Protein AF-S2S7R9-F1 (afdb_monomer_lite)

Radius of gyration: 24.54 Å; chains: 1; bounding box: 67×29×77 Å

InterPro domains:
  IPR003789 Aspartyl/glutamyl-tRNA amidotransferase subunit B-like [SSF89095] (23-128)
  IPR017959 Aspartyl/glutamyl-tRNA(Asn/Gln) amidotransferase, subunit B /E [PTHR11659] (1-199)
  IPR018027 Asn/Gln amidotransferase [PF02637] (53-200)
  IPR018027 Asn/Gln amidotransferase [SM00845] (53-200)
  IPR023168 Aspartyl/glutamyl-tRNA(Asn/Gln) amidotransferase, C-terminal, domain 2 [G3DSA:1.10.10.410] (140-200)
  IPR042114 Aspartyl/glutamyl-tRNA(Asn/Gln) amidotransferase, C-terminal, domain 1 [G3DSA:1.10.150.380] (21-76)

Foldseek 3Di:
DPDDDDDDDPVNVVVVVVVDDDDLVVQLVCCCPVQVEPSVLSVVCSPDPVSVVLLVLLVVLVARSNQSSCCCVPVVVVVCVVVVHDPVVWQAHSNQSNQLRVCCVVQQAPPVVSSVLVVCCRHPVDRSVVVCVVVVRGADQDCVVLVVLLVVLCVVCVVLVVCVVVVNVVSVVVSLVSSCVVVVNRHRSVSSVVSNVVVD

Sequence (200 aa):
PDLPPVAVSQKWIDDIQASLPQPPAERRQRYIEDWGIPAYDAGVLTQTKEMSDFFEATVAQGADAKQASNWLMGEVSGFLNAQHVELGQVALTPAHLAGMIKLIGDGTISSKMAKKVFKEIIQHDTDPDKWVHEKGLIQLSDPAKLTPIIDEILDNNQQSIDDFKAGKDRAIGFLVGQIMKQTHGQANPKVVNQILMAEI

Secondary structure (DSSP, 8-state):
--SPPP---HHHHHHHHHHSPPPHHHHHHHHHHHH---HHHHHHHTSSHHHHHHHHHHHHTT--HHHHHHHIIIIIHHHHHHHT--GGGSS--HHHHHHHHHHHHTTSS-HHHHHHHHHHHHHH---HHHHHHHTT---B--HHHHHHHHHHHHHTTHHHHHHHHTT-THHHHHHHHHHHHHTTT-B-HHHHHHHHHHH-

Structure (mmCIF, N/CA/C/O backbone):
data_AF-S2S7R9-F1
#
_entry.id   AF-S2S7R9-F1
#
loop_
_atom_site.group_PDB
_atom_site.id
_atom_site.type_symbol
_atom_site.label_atom_id
_atom_site.label_alt_id
_atom_site.label_comp_id
_atom_site.label_asym_id
_atom_site.label_entity_id
_atom_site.label_seq_id
_atom_site.pdbx_PDB_ins_code
_atom_site.Cartn_x
_atom_site.Cartn_y
_atom_site.Cartn_z
_atom_site.occupancy
_atom_site.B_iso_or_equiv
_atom_site.auth_seq_id
_atom_site.auth_comp_id
_atom_site.auth_asym_id
_atom_site.auth_atom_id
_atom_site.pdbx_PDB_model_num
ATOM 1 N N . PRO A 1 1 ? 35.324 14.290 -46.197 1.00 79.12 1 PRO A N 1
ATOM 2 C CA . PRO A 1 1 ? 34.610 14.331 -44.899 1.00 79.12 1 PRO A CA 1
ATOM 3 C C . PRO A 1 1 ? 35.174 13.253 -43.969 1.00 79.12 1 PRO A C 1
ATOM 5 O O . PRO A 1 1 ? 35.371 12.136 -44.433 1.00 79.12 1 PRO A O 1
ATOM 8 N N . ASP A 1 2 ? 35.449 13.587 -42.706 1.00 85.44 2 ASP A N 1
ATOM 9 C CA . ASP A 1 2 ? 36.140 12.694 -41.753 1.00 85.44 2 ASP A CA 1
ATOM 10 C C . ASP A 1 2 ? 35.273 11.540 -41.218 1.00 85.44 2 ASP A C 1
ATOM 12 O O . ASP A 1 2 ? 35.772 10.654 -40.530 1.00 85.44 2 ASP A O 1
ATOM 16 N N . LEU A 1 3 ? 33.979 11.513 -41.559 1.00 83.62 3 LEU A N 1
ATOM 17 C CA . LEU A 1 3 ? 33.069 10.419 -41.229 1.00 83.62 3 LEU A CA 1
ATOM 18 C C . LEU A 1 3 ? 32.580 9.728 -42.511 1.00 83.62 3 LEU A C 1
ATOM 20 O O . LEU A 1 3 ? 31.949 10.386 -43.348 1.00 83.62 3 LEU A O 1
ATOM 24 N N . PRO A 1 4 ? 32.857 8.422 -42.689 1.00 84.31 4 PRO A N 1
ATOM 25 C CA . PRO A 1 4 ? 32.307 7.654 -43.795 1.00 84.31 4 PRO A CA 1
ATOM 26 C C . PRO A 1 4 ? 30.790 7.434 -43.620 1.00 84.31 4 PRO A C 1
ATOM 28 O O . PRO A 1 4 ? 30.280 7.499 -42.499 1.00 84.31 4 PRO A O 1
ATOM 31 N N . PRO A 1 5 ? 30.052 7.153 -44.710 1.00 84.94 5 PRO A N 1
ATOM 32 C CA . PRO A 1 5 ? 28.626 6.849 -44.637 1.00 84.94 5 PRO A CA 1
ATOM 33 C C . PRO A 1 5 ? 28.357 5.617 -43.765 1.00 84.94 5 PRO A C 1
ATOM 35 O O . PRO A 1 5 ? 28.974 4.569 -43.955 1.00 84.94 5 PRO A O 1
ATOM 38 N N . VAL A 1 6 ? 27.409 5.728 -42.833 1.00 88.62 6 VAL A N 1
ATOM 39 C CA . VAL A 1 6 ? 26.963 4.604 -42.000 1.00 88.62 6 VAL A CA 1
ATOM 40 C C . VAL A 1 6 ? 25.905 3.806 -42.759 1.00 88.62 6 VAL A C 1
ATOM 42 O O . VAL A 1 6 ? 24.870 4.348 -43.142 1.00 88.62 6 VAL A O 1
ATOM 45 N N . ALA A 1 7 ? 26.149 2.510 -42.958 1.00 87.44 7 ALA A N 1
ATOM 46 C CA . ALA A 1 7 ? 25.170 1.586 -43.523 1.00 87.44 7 ALA A CA 1
ATOM 47 C C . ALA A 1 7 ? 24.364 0.922 -42.396 1.00 87.44 7 ALA A C 1
ATOM 49 O O . ALA A 1 7 ? 24.896 0.119 -41.630 1.00 87.44 7 ALA A O 1
ATOM 50 N N . VAL A 1 8 ? 23.076 1.252 -42.300 1.00 90.06 8 VAL A N 1
ATOM 51 C CA . VAL A 1 8 ? 22.152 0.644 -41.333 1.00 90.06 8 VAL A CA 1
ATOM 52 C C . VAL A 1 8 ? 21.483 -0.564 -41.990 1.00 90.06 8 VAL A C 1
ATOM 54 O O . VAL A 1 8 ? 20.731 -0.412 -42.949 1.00 90.06 8 VAL A O 1
ATOM 57 N N . SER A 1 9 ? 21.785 -1.774 -41.510 1.00 93.81 9 SER A N 1
ATOM 58 C CA . SER A 1 9 ? 21.163 -3.005 -42.024 1.00 93.81 9 SER A CA 1
ATOM 59 C C . SER A 1 9 ? 19.774 -3.231 -41.421 1.00 93.81 9 SER A C 1
ATOM 61 O O . SER A 1 9 ? 19.545 -2.883 -40.265 1.00 93.81 9 SER A O 1
ATOM 63 N N . GLN A 1 10 ? 18.874 -3.886 -42.164 1.00 94.50 10 GLN A N 1
ATOM 64 C CA . GLN A 1 10 ? 17.547 -4.252 -41.649 1.00 94.50 10 GLN A CA 1
ATOM 65 C C . GLN A 1 10 ? 17.645 -5.132 -40.397 1.00 94.50 10 GLN A C 1
ATOM 67 O O . GLN A 1 10 ? 16.965 -4.868 -39.416 1.00 94.50 10 GLN A O 1
ATOM 72 N N . LYS A 1 11 ? 18.578 -6.095 -40.380 1.00 93.62 11 LYS A N 1
ATOM 73 C CA . LYS A 1 11 ? 18.832 -6.932 -39.200 1.00 93.62 11 LYS A CA 1
ATOM 74 C C . LYS A 1 11 ? 19.140 -6.096 -37.954 1.00 93.62 11 LYS A C 1
ATOM 76 O O . LYS A 1 11 ? 18.647 -6.403 -36.878 1.00 93.62 11 LYS A O 1
ATOM 81 N N . TRP A 1 12 ? 19.955 -5.051 -38.094 1.00 92.56 12 TRP A N 1
ATOM 82 C CA . TRP A 1 12 ? 20.293 -4.189 -36.964 1.00 92.56 12 TRP A CA 1
ATOM 83 C C . TRP A 1 12 ? 19.07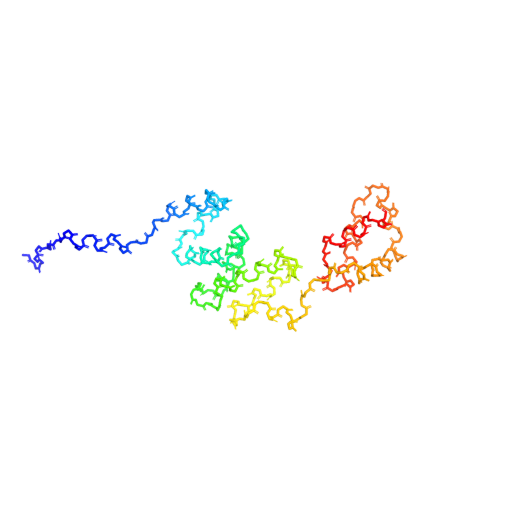6 -3.395 -36.467 1.00 92.56 12 TRP A C 1
ATOM 85 O O . TRP A 1 12 ? 18.913 -3.234 -35.260 1.00 92.56 12 TRP A O 1
ATOM 95 N N . ILE A 1 13 ? 18.197 -2.958 -37.376 1.00 91.25 13 ILE A N 1
ATOM 96 C CA . ILE A 1 13 ? 16.921 -2.315 -37.025 1.00 91.25 13 ILE A CA 1
ATOM 97 C C . ILE A 1 13 ? 16.025 -3.294 -36.259 1.00 91.25 13 ILE A C 1
ATOM 99 O O . ILE A 1 13 ? 15.531 -2.942 -35.191 1.00 91.25 13 ILE A O 1
ATOM 103 N N . ASP A 1 14 ? 15.862 -4.517 -36.767 1.00 93.38 14 ASP A N 1
ATOM 104 C CA . ASP A 1 14 ? 15.002 -5.539 -36.164 1.00 93.38 14 ASP A CA 1
ATOM 105 C C . ASP A 1 14 ? 15.499 -5.932 -34.761 1.00 93.38 14 ASP A C 1
ATOM 107 O O . ASP A 1 14 ? 14.708 -6.016 -33.820 1.00 93.38 14 ASP A O 1
ATOM 111 N N . ASP A 1 15 ? 16.818 -6.101 -34.599 1.00 92.75 15 ASP A N 1
ATOM 112 C CA . ASP A 1 15 ? 17.448 -6.416 -33.313 1.00 92.75 15 ASP A CA 1
ATOM 113 C C . ASP A 1 15 ? 17.225 -5.276 -32.291 1.00 92.75 15 ASP A C 1
ATOM 115 O O . ASP A 1 15 ? 16.903 -5.536 -31.129 1.00 92.75 15 ASP A O 1
ATOM 119 N N . ILE A 1 16 ? 17.338 -4.005 -32.714 1.00 90.75 16 ILE A N 1
ATOM 120 C CA . ILE A 1 16 ? 17.038 -2.850 -31.850 1.00 90.75 16 ILE A CA 1
ATOM 121 C C . ILE A 1 16 ? 15.551 -2.827 -31.499 1.00 90.75 16 ILE A C 1
ATOM 123 O O . ILE A 1 16 ? 15.214 -2.683 -30.325 1.00 90.75 16 ILE A O 1
ATOM 127 N N . GLN A 1 17 ? 14.665 -2.985 -32.482 1.00 87.88 17 GLN A N 1
ATOM 128 C CA . GLN A 1 17 ? 13.221 -2.910 -32.278 1.00 87.88 17 GLN A CA 1
ATOM 129 C C . GLN A 1 17 ? 12.723 -3.992 -31.313 1.00 87.88 17 GLN A C 1
ATOM 131 O O . GLN A 1 17 ? 11.899 -3.698 -30.451 1.00 87.88 17 GLN A O 1
ATOM 136 N N . ALA A 1 18 ? 13.275 -5.205 -31.390 1.00 88.69 18 ALA A N 1
ATOM 137 C CA . ALA A 1 18 ? 12.980 -6.292 -30.457 1.00 88.69 18 ALA A CA 1
ATOM 138 C C . ALA A 1 18 ? 13.506 -6.037 -29.031 1.00 88.69 18 ALA A C 1
ATOM 140 O O . ALA A 1 18 ? 12.987 -6.609 -28.075 1.00 88.69 18 ALA A O 1
ATOM 141 N N . SER A 1 19 ? 14.529 -5.189 -28.877 1.00 88.31 19 SER A N 1
ATOM 142 C CA . SER A 1 19 ? 15.092 -4.824 -27.570 1.00 88.31 19 SER A CA 1
ATOM 143 C C . SER A 1 19 ? 14.356 -3.671 -26.878 1.00 88.31 19 SER A C 1
ATOM 145 O O . SER A 1 19 ? 14.579 -3.427 -25.689 1.00 88.31 19 SER A O 1
ATOM 147 N N . LEU A 1 20 ? 13.498 -2.943 -27.605 1.00 83.88 20 LEU A N 1
ATOM 148 C CA . LEU A 1 20 ? 12.774 -1.808 -27.045 1.00 83.88 20 LEU A CA 1
ATOM 149 C C . LEU A 1 20 ? 11.752 -2.298 -26.008 1.00 83.88 20 LEU A C 1
ATOM 151 O O . LEU A 1 20 ? 10.975 -3.212 -26.290 1.00 83.88 20 LEU A O 1
ATOM 155 N N . PRO A 1 21 ? 11.714 -1.694 -24.808 1.00 81.75 21 PRO A N 1
ATOM 156 C CA . PRO A 1 21 ? 10.685 -2.011 -23.835 1.00 81.75 21 PRO A CA 1
ATOM 157 C C . PRO A 1 21 ? 9.315 -1.572 -24.354 1.00 81.75 21 PRO A C 1
ATOM 159 O O . PRO A 1 21 ? 9.203 -0.722 -25.242 1.00 81.75 21 PRO A O 1
ATOM 162 N N . GLN A 1 22 ? 8.263 -2.110 -23.740 1.00 83.94 22 GLN A N 1
ATOM 163 C CA . GLN A 1 22 ? 6.908 -1.672 -24.039 1.00 83.94 22 GLN A CA 1
ATOM 164 C C . GLN A 1 22 ? 6.778 -0.145 -23.849 1.00 83.94 22 GLN A C 1
ATOM 166 O O . GLN A 1 22 ? 7.204 0.374 -22.809 1.00 83.94 22 GLN A O 1
ATOM 171 N N . PRO A 1 23 ? 6.173 0.585 -24.806 1.00 88.25 23 PRO A N 1
ATOM 172 C CA . PRO A 1 23 ? 5.956 2.017 -24.674 1.00 88.25 23 PRO A CA 1
ATOM 173 C C . PRO A 1 23 ? 5.145 2.370 -23.413 1.00 88.25 23 PRO A C 1
ATOM 175 O O . PRO A 1 23 ? 4.142 1.710 -23.122 1.00 88.25 23 PRO A O 1
ATOM 178 N N . PRO A 1 24 ? 5.479 3.465 -22.700 1.00 90.31 24 PRO A N 1
ATOM 179 C CA . PRO A 1 24 ? 4.739 3.881 -21.507 1.00 90.31 24 PRO A CA 1
ATOM 180 C C . PRO A 1 24 ? 3.241 4.089 -21.752 1.00 90.31 24 PRO A C 1
ATOM 182 O O . PRO A 1 24 ? 2.428 3.816 -20.877 1.00 90.31 24 PRO A O 1
ATOM 185 N N . ALA A 1 25 ? 2.857 4.555 -22.946 1.00 92.50 25 ALA A N 1
ATOM 186 C CA . ALA A 1 25 ? 1.455 4.766 -23.304 1.00 92.50 25 ALA A CA 1
ATOM 187 C C . ALA A 1 25 ? 0.641 3.462 -23.311 1.00 92.50 25 ALA A C 1
ATOM 189 O O . ALA A 1 25 ? -0.483 3.453 -22.816 1.00 92.50 25 ALA A O 1
ATOM 190 N N . GLU A 1 26 ? 1.219 2.367 -23.804 1.00 94.31 26 GLU A N 1
ATOM 191 C CA . GLU A 1 26 ? 0.558 1.059 -23.810 1.00 94.31 26 GLU A CA 1
ATOM 192 C C . GLU A 1 26 ? 0.431 0.499 -22.394 1.00 94.31 26 GLU A C 1
ATOM 194 O O . GLU A 1 26 ? -0.635 0.019 -22.012 1.00 94.31 26 GLU A O 1
ATOM 199 N N . ARG A 1 27 ? 1.486 0.635 -21.576 1.00 95.12 27 ARG A N 1
ATOM 200 C CA . ARG A 1 27 ? 1.435 0.243 -20.161 1.00 95.12 27 ARG A CA 1
ATOM 201 C C . ARG A 1 27 ? 0.346 0.994 -19.405 1.00 95.12 27 ARG A C 1
ATOM 203 O O . ARG A 1 27 ? -0.416 0.372 -18.672 1.00 95.12 27 ARG A O 1
ATOM 210 N N . ARG A 1 28 ? 0.231 2.310 -19.618 1.00 95.88 28 ARG A N 1
ATOM 211 C CA . ARG A 1 28 ? -0.833 3.129 -19.014 1.00 95.88 28 ARG A CA 1
ATOM 212 C C . ARG A 1 28 ? -2.213 2.619 -19.371 1.00 95.88 28 ARG A C 1
ATOM 214 O O . ARG A 1 28 ? -3.031 2.454 -18.473 1.00 95.88 28 ARG A O 1
ATOM 221 N N . GLN A 1 29 ? -2.452 2.381 -20.658 1.00 96.75 29 GLN A N 1
ATOM 222 C CA . GLN A 1 29 ? -3.745 1.901 -21.125 1.00 96.75 29 GLN A CA 1
ATOM 223 C C . GLN A 1 29 ? -4.093 0.569 -20.460 1.00 96.75 29 GLN A C 1
ATOM 225 O O . GLN A 1 29 ? -5.162 0.442 -19.869 1.00 96.75 29 GLN A O 1
ATOM 230 N N . ARG A 1 30 ? -3.137 -0.366 -20.434 1.00 96.75 30 ARG A N 1
ATOM 231 C CA . ARG A 1 30 ? -3.299 -1.662 -19.773 1.00 96.75 30 ARG A CA 1
ATOM 232 C C . ARG A 1 30 ? -3.606 -1.529 -18.281 1.00 96.75 30 ARG A C 1
ATOM 234 O O . ARG A 1 30 ? -4.489 -2.208 -17.781 1.00 96.75 30 ARG A O 1
ATOM 241 N N . TYR A 1 31 ? -2.916 -0.649 -17.551 1.00 97.44 31 TYR A N 1
ATOM 242 C CA . TYR A 1 31 ? -3.177 -0.458 -16.115 1.00 97.44 31 TYR A CA 1
ATOM 243 C C . TYR A 1 31 ? -4.605 0.030 -15.847 1.00 97.44 31 TYR A C 1
ATOM 245 O O . TYR A 1 31 ? -5.214 -0.352 -14.848 1.00 97.44 31 TYR A O 1
ATOM 253 N N . ILE A 1 32 ? -5.141 0.869 -16.733 1.00 97.81 32 ILE A N 1
ATOM 254 C CA . ILE A 1 32 ? -6.508 1.379 -16.630 1.00 97.81 32 ILE A CA 1
ATOM 255 C C . ILE A 1 32 ? -7.515 0.272 -16.964 1.00 97.81 32 ILE A C 1
ATOM 257 O O . ILE A 1 32 ? -8.456 0.060 -16.203 1.00 97.81 32 ILE A O 1
ATOM 261 N N . GLU A 1 33 ? -7.317 -0.430 -18.080 1.00 97.25 33 GLU A N 1
ATOM 262 C CA . GLU A 1 33 ? -8.261 -1.426 -18.601 1.00 97.25 33 GLU A CA 1
ATOM 263 C C . GLU A 1 33 ? -8.265 -2.724 -17.787 1.00 97.25 33 GLU A C 1
ATOM 265 O O . GLU A 1 33 ? -9.327 -3.177 -17.360 1.00 97.25 33 GLU A O 1
ATOM 270 N N . ASP A 1 34 ? -7.088 -3.291 -17.522 1.00 96.12 34 ASP A N 1
ATOM 271 C CA . ASP A 1 34 ? -6.961 -4.619 -16.915 1.00 96.12 34 ASP A CA 1
ATOM 272 C C . ASP A 1 34 ? -7.043 -4.561 -15.387 1.00 96.12 34 ASP A C 1
ATOM 274 O O . ASP A 1 34 ? -7.532 -5.492 -14.745 1.00 96.12 34 ASP A O 1
ATOM 278 N N . TRP A 1 35 ? -6.541 -3.478 -14.787 1.00 97.06 35 TRP A N 1
ATOM 279 C CA . TRP A 1 35 ? -6.385 -3.355 -13.332 1.00 97.06 35 TRP A CA 1
ATOM 280 C C . TRP A 1 35 ? -7.233 -2.247 -12.705 1.00 97.06 35 TRP A C 1
ATOM 282 O O . TRP A 1 35 ? -7.196 -2.063 -11.487 1.00 97.06 35 TRP A O 1
ATOM 292 N N . GLY A 1 36 ? -8.015 -1.515 -13.505 1.00 96.62 36 GLY A N 1
ATOM 293 C CA . GLY A 1 36 ? -8.916 -0.472 -13.010 1.00 96.62 36 GLY A CA 1
ATOM 294 C C . GLY A 1 36 ? -8.191 0.687 -12.322 1.00 96.62 36 GLY A C 1
ATOM 295 O O . GLY A 1 36 ? -8.770 1.354 -11.458 1.00 96.62 36 GLY A O 1
ATOM 296 N N . ILE A 1 37 ? -6.917 0.911 -12.654 1.00 98.06 37 ILE A N 1
ATOM 297 C CA . ILE A 1 37 ? -6.115 1.984 -12.069 1.00 98.06 37 ILE A CA 1
ATOM 298 C C . ILE A 1 37 ? -6.581 3.327 -12.648 1.00 98.06 37 ILE A C 1
ATOM 300 O O . ILE A 1 37 ? -6.728 3.447 -13.866 1.00 98.06 37 ILE A O 1
ATOM 304 N N . PRO A 1 38 ? -6.815 4.364 -11.820 1.00 97.56 38 PRO A N 1
ATOM 305 C CA . PRO A 1 38 ? -7.160 5.688 -12.324 1.00 97.56 38 PRO A CA 1
ATOM 306 C C . PRO A 1 38 ? -6.126 6.206 -13.330 1.00 97.56 38 PRO A C 1
ATOM 308 O O . PRO A 1 38 ? -4.925 6.012 -13.158 1.00 97.56 38 PRO A O 1
ATOM 311 N N . ALA A 1 39 ? -6.577 6.924 -14.362 1.00 96.69 39 ALA A N 1
ATOM 312 C CA . ALA A 1 39 ? -5.690 7.408 -15.424 1.00 96.69 39 ALA A CA 1
ATOM 313 C C . ALA A 1 39 ? -4.536 8.287 -14.903 1.00 96.69 39 ALA A C 1
ATOM 315 O O . ALA A 1 39 ? -3.432 8.243 -15.444 1.00 96.69 39 ALA A O 1
ATOM 316 N N . TYR A 1 40 ? -4.784 9.056 -13.839 1.00 96.12 40 TYR A N 1
ATOM 317 C CA . TYR A 1 40 ? -3.752 9.835 -13.157 1.00 96.12 40 TYR A CA 1
ATOM 318 C C . TYR A 1 40 ? -2.671 8.926 -12.555 1.00 96.12 40 TYR A C 1
ATOM 320 O O . TYR A 1 40 ? -1.495 9.074 -12.882 1.00 96.12 40 TYR A O 1
ATOM 328 N N . ASP A 1 41 ? -3.080 7.949 -11.747 1.00 97.19 41 ASP A N 1
ATOM 329 C CA . ASP A 1 41 ? -2.205 6.988 -11.077 1.00 97.19 41 ASP A CA 1
ATOM 330 C C . ASP A 1 41 ? -1.389 6.171 -12.088 1.00 97.19 41 ASP A C 1
ATOM 332 O O . ASP A 1 41 ? -0.171 6.053 -11.966 1.00 97.19 41 ASP A O 1
ATOM 336 N N . ALA A 1 42 ? -2.034 5.674 -13.150 1.00 97.38 42 ALA A N 1
ATOM 337 C CA . ALA A 1 42 ? -1.354 4.987 -14.246 1.00 97.38 42 ALA A CA 1
ATOM 338 C C . ALA A 1 42 ? -0.326 5.910 -14.923 1.00 97.38 42 ALA A C 1
ATOM 340 O O . ALA A 1 42 ? 0.784 5.488 -15.256 1.00 97.38 42 ALA A O 1
ATOM 341 N N . GLY A 1 43 ? -0.674 7.192 -15.078 1.00 96.25 43 GLY A N 1
ATOM 342 C CA . GLY A 1 43 ? 0.224 8.264 -15.494 1.00 96.25 43 GLY A CA 1
ATOM 343 C C . GLY A 1 43 ? 1.502 8.331 -14.665 1.00 96.25 43 GLY A C 1
ATOM 344 O O . GLY A 1 43 ? 2.589 8.353 -15.236 1.00 96.25 43 GLY A O 1
ATOM 345 N N . VAL A 1 44 ? 1.370 8.330 -13.338 1.00 95.12 44 VAL A N 1
ATOM 346 C CA . VAL A 1 44 ? 2.489 8.412 -12.388 1.00 95.12 44 VAL A CA 1
ATOM 347 C C . VAL A 1 44 ? 3.319 7.124 -12.376 1.00 95.12 44 VAL A C 1
ATOM 349 O O . VAL A 1 44 ? 4.538 7.182 -12.520 1.00 95.12 44 VAL A O 1
ATOM 352 N N . LEU A 1 45 ? 2.680 5.955 -12.280 1.00 96.75 45 LEU A N 1
ATOM 353 C CA . LEU A 1 45 ? 3.359 4.651 -12.206 1.00 96.75 45 LEU A CA 1
ATOM 354 C C . LEU A 1 45 ? 4.197 4.318 -13.448 1.00 96.75 45 LEU A C 1
ATOM 356 O O . LEU A 1 45 ? 5.107 3.499 -13.376 1.00 96.75 45 LEU A O 1
ATOM 360 N N . THR A 1 46 ? 3.895 4.942 -14.586 1.00 95.88 46 THR A N 1
ATOM 361 C CA . THR A 1 46 ? 4.594 4.726 -15.864 1.00 95.88 46 THR A CA 1
ATOM 362 C C . THR A 1 46 ? 5.568 5.848 -16.227 1.00 95.88 46 THR A C 1
ATOM 364 O O . THR A 1 46 ? 6.046 5.896 -17.361 1.00 95.88 46 THR A O 1
ATOM 367 N N . GLN A 1 47 ? 5.869 6.766 -15.299 1.00 92.31 47 GLN A N 1
ATOM 368 C CA . GLN A 1 47 ? 6.839 7.841 -15.542 1.00 92.31 47 GLN A CA 1
ATOM 369 C C . GLN A 1 47 ? 8.263 7.317 -15.726 1.00 92.31 47 GLN A C 1
ATOM 371 O O . GLN A 1 47 ? 9.003 7.843 -16.555 1.00 92.31 47 GLN A O 1
ATOM 376 N N . THR A 1 48 ? 8.636 6.278 -14.979 1.00 92.12 48 THR A N 1
ATOM 377 C CA . THR A 1 48 ? 9.925 5.596 -15.116 1.00 92.12 48 THR A CA 1
ATOM 378 C C . THR A 1 48 ? 9.707 4.112 -15.362 1.00 92.12 48 THR A C 1
ATOM 380 O O . THR A 1 48 ? 8.709 3.526 -14.924 1.00 92.12 48 THR A O 1
ATOM 383 N N . LYS A 1 49 ? 10.640 3.488 -16.087 1.00 91.56 49 LYS A N 1
ATOM 384 C CA . LYS A 1 49 ? 10.568 2.055 -16.380 1.00 91.56 49 LYS A CA 1
ATOM 385 C C . LYS A 1 49 ? 10.682 1.247 -15.091 1.00 91.56 49 LYS A C 1
ATOM 387 O O . LYS A 1 49 ? 9.956 0.279 -14.918 1.00 91.56 49 LYS A O 1
ATOM 392 N N . GLU A 1 50 ? 11.539 1.685 -14.178 1.00 94.00 50 GLU A N 1
ATOM 393 C CA . GLU A 1 50 ? 11.820 1.044 -12.899 1.00 94.00 50 GLU A CA 1
ATOM 394 C C . GLU A 1 50 ? 10.568 0.995 -12.015 1.00 94.00 50 GLU A C 1
ATOM 396 O O . GLU A 1 50 ? 10.223 -0.070 -11.512 1.00 94.00 50 GLU A O 1
ATOM 401 N N . MET A 1 51 ? 9.845 2.116 -11.874 1.00 95.75 51 MET A N 1
ATOM 402 C CA . MET A 1 51 ? 8.592 2.163 -11.107 1.00 95.75 51 MET A CA 1
ATOM 403 C C . MET A 1 51 ? 7.522 1.271 -11.741 1.00 95.75 51 MET A C 1
ATOM 405 O O . MET A 1 51 ? 6.838 0.510 -11.055 1.00 95.75 51 MET A O 1
ATOM 409 N N . SER A 1 52 ? 7.412 1.336 -13.068 1.00 96.69 52 SER A N 1
ATOM 410 C CA . SER A 1 52 ? 6.455 0.547 -13.831 1.00 96.69 52 SER A CA 1
ATOM 411 C C . SER A 1 52 ? 6.723 -0.952 -13.690 1.00 96.69 52 SER A C 1
ATOM 413 O O . SER A 1 52 ? 5.805 -1.701 -13.383 1.00 96.69 52 SER A O 1
ATOM 415 N N . ASP A 1 53 ? 7.970 -1.390 -13.861 1.00 96.75 53 ASP A N 1
ATOM 416 C CA . ASP A 1 53 ? 8.364 -2.795 -13.723 1.00 96.75 53 ASP A CA 1
ATOM 417 C C . ASP A 1 53 ? 8.148 -3.294 -12.291 1.00 96.75 53 ASP A C 1
ATOM 419 O O . ASP A 1 53 ? 7.671 -4.409 -12.087 1.00 96.75 53 ASP A O 1
ATOM 423 N N . PHE A 1 54 ? 8.455 -2.461 -11.292 1.00 98.25 54 PHE A N 1
ATOM 424 C CA . PHE A 1 54 ? 8.244 -2.803 -9.890 1.00 98.25 54 PHE A CA 1
ATOM 425 C C . PHE A 1 54 ? 6.760 -3.012 -9.575 1.00 98.25 54 PHE A C 1
ATOM 427 O O . PHE A 1 54 ? 6.396 -3.974 -8.893 1.00 98.25 54 PHE A O 1
ATOM 434 N N . PHE A 1 55 ? 5.894 -2.138 -10.090 1.00 98.38 55 PHE A N 1
ATOM 435 C CA . PHE A 1 55 ? 4.449 -2.270 -9.948 1.00 98.38 55 PHE A CA 1
ATOM 436 C C . PHE A 1 55 ? 3.930 -3.563 -10.583 1.00 98.38 55 PHE A C 1
ATOM 438 O O . PHE A 1 55 ? 3.278 -4.349 -9.897 1.00 98.38 55 PHE A O 1
ATOM 445 N N . GLU A 1 56 ? 4.277 -3.832 -11.846 1.00 97.88 56 GLU A N 1
ATOM 446 C CA . GLU A 1 56 ? 3.865 -5.061 -12.539 1.00 97.88 56 GLU A CA 1
ATOM 447 C C . GLU A 1 56 ? 4.351 -6.310 -11.803 1.00 97.88 56 GLU A C 1
ATOM 449 O O . GLU A 1 56 ? 3.580 -7.245 -11.596 1.00 97.88 56 GLU A O 1
ATOM 454 N N . ALA A 1 57 ? 5.605 -6.308 -11.344 1.00 98.38 57 ALA A N 1
ATOM 455 C CA . ALA A 1 57 ? 6.164 -7.405 -10.567 1.00 98.38 57 ALA A CA 1
ATOM 456 C C . ALA A 1 57 ? 5.436 -7.587 -9.227 1.00 98.38 57 ALA A C 1
ATOM 458 O O . ALA A 1 57 ? 5.223 -8.717 -8.798 1.00 98.38 57 ALA A O 1
ATOM 459 N N . THR A 1 58 ? 5.014 -6.503 -8.572 1.00 98.62 58 THR A N 1
ATOM 460 C CA . THR A 1 58 ? 4.264 -6.568 -7.307 1.00 98.62 58 THR A CA 1
ATOM 461 C C . THR A 1 58 ? 2.879 -7.180 -7.533 1.00 98.62 58 THR A C 1
ATOM 463 O O . THR A 1 58 ? 2.458 -8.062 -6.783 1.00 98.62 58 THR A O 1
ATOM 466 N N . VAL A 1 59 ? 2.186 -6.771 -8.599 1.00 98.25 59 VAL A N 1
ATOM 467 C CA . VAL A 1 59 ? 0.887 -7.344 -8.991 1.00 98.25 59 VAL A CA 1
ATOM 468 C C . VAL A 1 59 ? 1.032 -8.813 -9.395 1.00 98.25 59 VAL A C 1
ATOM 470 O O . VAL A 1 59 ? 0.234 -9.644 -8.969 1.00 98.25 59 VAL A O 1
ATOM 473 N N . ALA A 1 60 ? 2.091 -9.173 -10.126 1.00 98.06 60 ALA A N 1
ATOM 474 C CA . ALA A 1 60 ? 2.384 -10.556 -10.507 1.00 98.06 60 ALA A CA 1
ATOM 475 C C . ALA A 1 60 ? 2.633 -11.479 -9.298 1.00 98.06 60 ALA A C 1
ATOM 477 O O . ALA A 1 60 ? 2.372 -12.677 -9.373 1.00 98.06 60 ALA A O 1
ATOM 478 N N . GLN A 1 61 ? 3.073 -10.929 -8.160 1.00 97.88 61 GLN A N 1
ATOM 479 C CA . GLN A 1 61 ? 3.179 -11.656 -6.888 1.00 97.88 61 GLN A CA 1
ATOM 480 C C . GLN A 1 61 ? 1.823 -11.830 -6.175 1.00 97.88 61 GLN A C 1
ATOM 482 O O . GLN A 1 61 ? 1.765 -12.387 -5.076 1.00 97.88 61 GLN A O 1
ATOM 487 N N . GLY A 1 62 ? 0.716 -11.388 -6.777 1.00 96.00 62 GLY A N 1
ATOM 488 C CA . GLY A 1 62 ? -0.646 -11.534 -6.262 1.00 96.00 62 GLY A CA 1
ATOM 489 C C . GLY A 1 62 ? -1.078 -10.423 -5.304 1.00 96.00 62 GLY A C 1
ATOM 490 O O . GLY A 1 62 ? -1.941 -10.661 -4.462 1.00 96.00 62 GLY A O 1
ATOM 491 N N . ALA A 1 63 ? -0.454 -9.246 -5.375 1.00 97.75 63 ALA A N 1
ATOM 492 C CA . ALA A 1 63 ? -0.938 -8.061 -4.673 1.00 97.75 63 ALA A CA 1
ATOM 493 C C . ALA A 1 63 ? -2.186 -7.488 -5.360 1.00 97.75 63 ALA A C 1
ATOM 495 O O . ALA A 1 63 ? -2.291 -7.518 -6.587 1.00 97.75 63 ALA A O 1
ATOM 496 N N . ASP A 1 64 ? -3.091 -6.886 -4.586 1.00 97.38 64 ASP A N 1
ATOM 497 C CA . ASP A 1 64 ? -4.149 -6.053 -5.159 1.00 97.38 64 ASP A CA 1
ATOM 498 C C . ASP A 1 64 ? -3.527 -4.851 -5.887 1.00 97.38 64 ASP A C 1
ATOM 500 O O . ASP A 1 64 ? -2.755 -4.086 -5.300 1.00 97.38 64 ASP A O 1
ATOM 504 N N . ALA A 1 65 ? -3.858 -4.679 -7.170 1.00 97.81 65 ALA A N 1
ATOM 505 C CA . ALA A 1 65 ? -3.234 -3.665 -8.017 1.00 97.81 65 ALA A CA 1
ATOM 506 C C . ALA A 1 65 ? -3.512 -2.240 -7.524 1.00 97.81 65 ALA A C 1
ATOM 508 O O . ALA A 1 65 ? -2.629 -1.382 -7.552 1.00 97.81 65 ALA A O 1
ATOM 509 N N . LYS A 1 66 ? -4.712 -1.980 -6.998 1.00 97.31 66 LYS A N 1
ATOM 510 C CA . LYS A 1 66 ? -5.057 -0.662 -6.463 1.00 97.31 66 LYS A CA 1
ATOM 511 C C . LYS A 1 66 ? -4.278 -0.360 -5.185 1.00 97.31 66 LYS A C 1
ATOM 513 O O . LYS A 1 66 ? -3.778 0.751 -5.020 1.00 97.31 66 LYS A O 1
ATOM 518 N N . GLN A 1 67 ? -4.132 -1.332 -4.287 1.00 97.56 67 GLN A N 1
ATOM 519 C CA . GLN A 1 67 ? -3.301 -1.176 -3.097 1.00 97.56 67 GLN A CA 1
ATOM 520 C C . GLN A 1 67 ? -1.825 -1.012 -3.457 1.00 97.56 67 GLN A C 1
ATOM 522 O O . GLN A 1 67 ? -1.185 -0.121 -2.903 1.00 97.56 67 GLN A O 1
ATOM 527 N N . ALA A 1 68 ? -1.299 -1.791 -4.403 1.00 98.31 68 ALA A N 1
ATOM 528 C CA . ALA A 1 68 ? 0.075 -1.635 -4.876 1.00 98.31 68 ALA A CA 1
ATOM 529 C C . ALA A 1 68 ? 0.318 -0.233 -5.462 1.00 98.31 68 ALA A C 1
ATOM 531 O O . ALA A 1 68 ? 1.294 0.412 -5.083 1.00 98.31 68 ALA A O 1
ATOM 532 N N . SER A 1 69 ? -0.605 0.279 -6.287 1.00 98.31 69 SER A N 1
ATOM 533 C CA . SER A 1 69 ? -0.575 1.658 -6.802 1.00 98.31 69 SER A CA 1
ATOM 534 C C . SER A 1 69 ? -0.498 2.686 -5.667 1.00 98.31 69 SER A C 1
ATOM 536 O O . SER A 1 69 ? 0.414 3.513 -5.626 1.00 98.31 69 SER A O 1
ATOM 538 N N . ASN A 1 70 ? -1.404 2.582 -4.688 1.00 97.81 70 ASN A N 1
ATOM 539 C CA . ASN A 1 70 ? -1.464 3.507 -3.556 1.00 97.81 70 ASN A CA 1
ATOM 540 C C . ASN A 1 70 ? -0.174 3.505 -2.723 1.00 97.81 70 ASN A C 1
ATOM 542 O O . ASN A 1 70 ? 0.317 4.571 -2.360 1.00 97.81 70 ASN A O 1
ATOM 546 N N . TRP A 1 71 ? 0.382 2.327 -2.427 1.00 98.12 71 TRP A N 1
ATOM 547 C CA . TRP A 1 71 ? 1.621 2.208 -1.653 1.00 98.12 71 TRP A CA 1
ATOM 548 C C . TRP A 1 71 ? 2.831 2.750 -2.411 1.00 98.12 71 TRP A C 1
ATOM 550 O O . TRP A 1 71 ? 3.679 3.407 -1.804 1.00 98.12 71 TRP A O 1
ATOM 560 N N . LEU A 1 72 ? 2.910 2.499 -3.721 1.00 98.00 72 LEU A N 1
ATOM 561 C CA . LEU A 1 72 ? 4.009 2.995 -4.544 1.00 98.00 72 LEU A CA 1
ATOM 562 C C . LEU A 1 72 ? 3.997 4.521 -4.629 1.00 98.00 72 LEU A C 1
ATOM 564 O O . LEU A 1 72 ? 5.009 5.151 -4.337 1.00 98.00 72 LEU A O 1
ATOM 568 N N . MET A 1 73 ? 2.849 5.116 -4.955 1.00 96.81 73 MET A N 1
ATOM 569 C CA . MET A 1 73 ? 2.719 6.572 -5.075 1.00 96.81 73 MET A CA 1
ATOM 570 C C . MET A 1 73 ? 2.762 7.305 -3.729 1.00 96.81 73 MET A C 1
ATOM 572 O O . MET A 1 73 ? 3.140 8.475 -3.672 1.00 96.81 73 MET A O 1
ATOM 576 N N . GLY A 1 74 ? 2.329 6.648 -2.652 1.00 96.69 74 GLY A N 1
ATOM 577 C CA . GLY A 1 74 ? 2.295 7.205 -1.307 1.00 96.69 74 GLY A CA 1
ATOM 578 C C . GLY A 1 74 ? 3.602 6.965 -0.563 1.00 96.69 74 GLY A C 1
ATOM 579 O O . GLY A 1 74 ? 4.557 7.734 -0.654 1.00 96.69 74 GLY A O 1
ATOM 580 N N . GLU A 1 75 ? 3.622 5.907 0.235 1.00 97.56 75 GLU A N 1
ATOM 581 C CA . GLU A 1 75 ? 4.673 5.605 1.199 1.00 97.56 75 GLU A CA 1
ATOM 582 C C . GLU A 1 75 ? 6.035 5.326 0.554 1.00 97.56 75 GLU A C 1
ATOM 584 O O . GLU A 1 75 ? 7.044 5.796 1.085 1.00 97.56 75 GLU A O 1
ATOM 589 N N . VAL A 1 76 ? 6.084 4.620 -0.582 1.00 97.38 76 VAL A N 1
ATOM 590 C CA . VAL A 1 76 ? 7.350 4.333 -1.278 1.00 97.38 76 VAL A CA 1
ATOM 591 C C . VAL A 1 76 ? 7.930 5.615 -1.861 1.00 97.38 76 VAL A C 1
ATOM 593 O O . VAL A 1 76 ? 9.023 6.006 -1.457 1.00 97.38 76 VAL A O 1
ATOM 596 N N . SER A 1 77 ? 7.202 6.327 -2.730 1.00 96.50 77 SER A N 1
ATOM 597 C CA . SER A 1 77 ? 7.659 7.618 -3.266 1.00 96.50 77 SER A CA 1
ATOM 598 C C . SER A 1 77 ? 7.995 8.621 -2.158 1.00 96.50 77 SER A C 1
ATOM 600 O O . SER A 1 77 ? 9.002 9.321 -2.248 1.00 96.50 77 SER A O 1
ATOM 602 N N . GLY A 1 78 ? 7.205 8.668 -1.082 1.00 97.44 78 GLY A N 1
ATOM 603 C CA . GLY A 1 78 ? 7.481 9.508 0.082 1.00 97.44 78 GLY A CA 1
ATOM 604 C C . GLY A 1 78 ? 8.805 9.169 0.771 1.00 97.44 78 GLY A C 1
ATOM 605 O O . GLY A 1 78 ? 9.567 10.076 1.104 1.00 97.44 78 GLY A O 1
ATOM 606 N N . PHE A 1 79 ? 9.110 7.881 0.954 1.00 97.75 79 PHE A N 1
ATOM 607 C CA . PHE A 1 79 ? 10.381 7.434 1.528 1.00 97.75 79 PHE A CA 1
ATOM 608 C C . PHE A 1 79 ? 11.567 7.761 0.616 1.00 97.75 79 PHE A C 1
ATOM 610 O O . PHE A 1 79 ? 12.541 8.349 1.083 1.00 97.75 79 PHE A O 1
ATOM 617 N N . LEU A 1 80 ? 11.469 7.428 -0.675 1.00 96.69 80 LEU A N 1
ATOM 618 C CA . LEU A 1 80 ? 12.519 7.679 -1.668 1.00 96.69 80 LEU A CA 1
ATOM 619 C C . LEU A 1 80 ? 12.880 9.169 -1.729 1.00 96.69 80 LEU A C 1
ATOM 621 O O . LEU A 1 80 ? 14.050 9.536 -1.619 1.00 96.69 80 LEU A O 1
ATOM 625 N N . ASN A 1 81 ? 11.864 10.036 -1.783 1.00 97.00 81 ASN A N 1
ATOM 626 C CA . ASN A 1 81 ? 12.047 11.485 -1.777 1.00 97.00 81 ASN A CA 1
ATOM 627 C C . ASN A 1 81 ? 12.678 11.990 -0.473 1.00 97.00 81 ASN A C 1
ATOM 629 O O . ASN A 1 81 ? 13.557 12.846 -0.515 1.00 97.00 81 ASN A O 1
ATOM 633 N N . ALA A 1 82 ? 12.250 11.469 0.682 1.00 97.69 82 ALA A N 1
ATOM 634 C CA . ALA A 1 82 ? 12.769 11.890 1.983 1.00 97.69 82 ALA A CA 1
ATOM 635 C C . ALA A 1 82 ? 14.222 11.454 2.229 1.00 97.69 82 ALA A C 1
ATOM 637 O O . ALA A 1 82 ? 14.938 12.123 2.969 1.00 97.69 82 ALA A O 1
ATOM 638 N N . GLN A 1 83 ? 14.643 10.326 1.652 1.00 96.94 83 GLN A N 1
ATOM 639 C CA . GLN A 1 83 ? 16.010 9.810 1.773 1.00 96.94 83 GLN A CA 1
ATOM 640 C C . GLN A 1 83 ? 16.918 10.227 0.607 1.00 96.94 83 GLN A C 1
ATOM 642 O O . GLN A 1 83 ? 18.116 9.976 0.669 1.00 96.94 83 GLN A O 1
ATOM 647 N N . HIS A 1 84 ? 16.373 10.878 -0.427 1.00 96.62 84 HIS A N 1
ATOM 648 C CA . HIS A 1 84 ? 17.081 11.201 -1.671 1.00 96.62 84 HIS A CA 1
ATOM 649 C C . HIS A 1 84 ? 17.730 9.970 -2.326 1.00 96.62 84 HIS A C 1
ATOM 651 O O . HIS A 1 84 ? 18.874 10.025 -2.774 1.00 96.62 84 HIS A O 1
ATOM 657 N N . VAL A 1 85 ? 16.987 8.863 -2.371 1.00 96.75 85 VAL A N 1
ATOM 658 C CA . VAL A 1 85 ? 17.421 7.594 -2.974 1.00 96.75 85 VAL A CA 1
ATOM 659 C C . VAL A 1 85 ? 16.432 7.127 -4.034 1.00 96.75 85 VAL A C 1
ATOM 661 O O . VAL A 1 85 ? 15.258 7.495 -4.023 1.00 96.75 85 VAL A O 1
ATOM 664 N N . GLU A 1 86 ? 16.903 6.285 -4.941 1.00 94.69 86 GLU A N 1
ATOM 665 C CA . GLU A 1 86 ? 16.091 5.648 -5.973 1.00 94.69 86 GLU A CA 1
ATOM 666 C C . GLU A 1 86 ? 15.573 4.272 -5.531 1.00 94.69 86 GLU A C 1
ATOM 668 O O . GLU A 1 86 ? 16.087 3.653 -4.599 1.00 94.69 86 GLU A O 1
ATOM 673 N N . LEU A 1 87 ? 14.561 3.754 -6.232 1.00 93.50 87 LEU A N 1
ATOM 674 C CA . LEU A 1 87 ? 13.928 2.470 -5.908 1.00 93.50 87 LEU A CA 1
ATOM 675 C C . LEU A 1 87 ? 14.911 1.286 -5.947 1.00 93.50 87 LEU A C 1
ATOM 677 O O . LEU A 1 87 ? 14.770 0.350 -5.171 1.00 93.50 87 LEU A O 1
ATOM 681 N N . GLY A 1 88 ? 15.936 1.342 -6.803 1.00 93.38 88 GLY A N 1
ATOM 682 C CA . GLY A 1 88 ? 16.995 0.327 -6.858 1.00 93.38 88 GLY A CA 1
ATOM 683 C C . GLY A 1 88 ? 18.036 0.421 -5.735 1.00 93.38 88 GLY A C 1
ATOM 684 O O . GLY A 1 88 ? 18.932 -0.414 -5.674 1.00 93.38 88 GLY A O 1
ATOM 685 N N . GLN A 1 89 ? 17.954 1.437 -4.871 1.00 95.06 89 GLN A N 1
ATOM 686 C CA . GLN A 1 89 ? 18.906 1.697 -3.783 1.00 95.06 89 GLN A CA 1
ATOM 687 C C . GLN A 1 89 ? 18.335 1.360 -2.397 1.00 95.06 89 GLN A C 1
ATOM 689 O O . GLN A 1 89 ? 18.997 1.584 -1.385 1.00 95.06 89 GLN A O 1
ATOM 694 N N . VAL A 1 90 ? 17.108 0.841 -2.340 1.00 96.88 90 VAL A N 1
ATOM 695 C CA . VAL A 1 90 ? 16.451 0.398 -1.106 1.00 96.88 90 VAL A CA 1
ATOM 696 C C . VAL A 1 90 ? 16.293 -1.119 -1.096 1.00 96.88 90 VAL A C 1
ATOM 698 O O . VAL A 1 90 ? 16.354 -1.766 -2.137 1.00 96.88 90 VAL A O 1
ATOM 701 N N . ALA A 1 91 ? 16.053 -1.694 0.082 1.00 97.19 91 ALA A N 1
ATOM 702 C CA . ALA A 1 91 ? 15.876 -3.137 0.245 1.00 97.19 91 ALA A CA 1
ATOM 703 C C . ALA A 1 91 ? 14.463 -3.633 -0.124 1.00 97.19 91 ALA A C 1
ATOM 705 O O . ALA A 1 91 ? 14.169 -4.826 -0.079 1.00 97.19 91 ALA A O 1
ATOM 706 N N . LEU A 1 92 ? 13.547 -2.723 -0.470 1.00 97.88 92 LEU A N 1
ATOM 707 C CA . LEU A 1 92 ? 12.186 -3.098 -0.832 1.00 97.88 92 LEU A CA 1
ATOM 708 C C . LEU A 1 92 ? 12.181 -3.890 -2.143 1.00 97.88 92 LEU A C 1
ATOM 710 O O . LEU A 1 92 ? 12.596 -3.388 -3.184 1.00 97.88 92 LEU A O 1
ATOM 714 N N . THR A 1 93 ? 11.610 -5.091 -2.108 1.00 98.06 93 THR A N 1
ATOM 715 C CA . THR A 1 93 ? 11.376 -5.915 -3.297 1.00 98.06 93 THR A CA 1
ATOM 716 C C . THR A 1 93 ? 9.882 -5.984 -3.633 1.00 98.06 93 THR A C 1
ATOM 718 O O . THR A 1 93 ? 9.039 -5.787 -2.746 1.00 98.06 93 THR A O 1
ATOM 721 N N . PRO A 1 94 ? 9.507 -6.313 -4.885 1.00 98.38 94 PRO A N 1
ATOM 722 C CA . PRO A 1 94 ? 8.106 -6.535 -5.241 1.00 98.38 94 PRO A CA 1
ATOM 723 C C . PRO A 1 94 ? 7.439 -7.628 -4.394 1.00 98.38 94 PRO A C 1
ATOM 725 O O . PRO A 1 94 ? 6.266 -7.519 -4.043 1.00 98.38 94 PRO A O 1
ATOM 728 N N . ALA A 1 95 ? 8.199 -8.661 -4.010 1.00 98.31 95 ALA A N 1
ATOM 729 C CA . ALA A 1 95 ? 7.724 -9.731 -3.137 1.00 98.31 95 ALA A CA 1
ATOM 730 C C . ALA A 1 95 ? 7.423 -9.226 -1.716 1.00 98.31 95 ALA A C 1
ATOM 732 O O . ALA A 1 95 ? 6.379 -9.567 -1.162 1.00 98.31 95 ALA A O 1
ATOM 733 N N . HIS A 1 96 ? 8.278 -8.365 -1.152 1.00 98.25 96 HIS A N 1
ATOM 734 C CA . HIS A 1 96 ? 8.042 -7.754 0.160 1.00 98.25 96 HIS A CA 1
ATOM 735 C C . HIS A 1 96 ? 6.793 -6.878 0.164 1.00 98.25 96 HIS A C 1
ATOM 737 O O . HIS A 1 96 ? 5.947 -7.005 1.053 1.00 98.25 96 HIS A O 1
ATOM 743 N N . LEU A 1 97 ? 6.637 -6.024 -0.852 1.00 98.44 97 LEU A N 1
ATOM 744 C CA . LEU A 1 97 ? 5.458 -5.172 -0.958 1.00 98.44 97 LEU A CA 1
ATOM 745 C C . LEU A 1 97 ? 4.182 -6.009 -1.128 1.00 98.44 97 LEU A C 1
ATOM 747 O O . LEU A 1 97 ? 3.199 -5.775 -0.426 1.00 98.44 97 LEU A O 1
ATOM 751 N N . ALA A 1 98 ? 4.207 -7.021 -1.999 1.00 98.50 98 ALA A N 1
ATOM 752 C CA . ALA A 1 98 ? 3.067 -7.905 -2.214 1.00 98.50 98 ALA A CA 1
ATOM 753 C C . ALA A 1 98 ? 2.700 -8.715 -0.964 1.00 98.50 98 ALA A C 1
ATOM 755 O O . ALA A 1 98 ? 1.520 -8.818 -0.630 1.00 98.50 98 ALA A O 1
ATOM 756 N N . GLY A 1 99 ? 3.691 -9.254 -0.249 1.00 98.12 99 GLY A N 1
ATOM 757 C CA . GLY A 1 99 ? 3.486 -9.966 1.011 1.00 98.12 99 GLY A CA 1
ATOM 758 C C . GLY A 1 99 ? 2.821 -9.077 2.059 1.00 98.12 99 GLY A C 1
ATOM 759 O O . GLY A 1 99 ? 1.793 -9.446 2.618 1.00 98.12 99 GLY A O 1
ATOM 760 N N . MET A 1 100 ? 3.329 -7.856 2.250 1.00 98.38 100 MET A N 1
ATOM 761 C CA . MET A 1 100 ? 2.715 -6.891 3.165 1.00 98.38 100 MET A CA 1
ATOM 762 C C . MET A 1 100 ? 1.276 -6.537 2.758 1.00 98.38 100 MET A C 1
ATOM 764 O O . MET A 1 100 ? 0.401 -6.472 3.617 1.00 98.38 100 MET A O 1
ATOM 768 N N . ILE A 1 101 ? 1.012 -6.324 1.465 1.00 98.25 101 ILE A N 1
ATOM 769 C CA . ILE A 1 101 ? -0.335 -6.031 0.951 1.00 98.25 101 ILE A CA 1
ATOM 770 C C . ILE A 1 101 ? -1.305 -7.183 1.247 1.00 98.25 101 ILE A C 1
ATOM 772 O O . ILE A 1 101 ? -2.432 -6.931 1.672 1.00 98.25 101 ILE A O 1
ATOM 776 N N . LYS A 1 102 ? -0.871 -8.441 1.104 1.00 97.62 102 LYS A N 1
ATOM 777 C CA . LYS A 1 102 ? -1.698 -9.613 1.437 1.00 97.62 102 LYS A CA 1
ATOM 778 C C . LYS A 1 102 ? -2.088 -9.649 2.915 1.00 97.62 102 LYS A C 1
ATOM 780 O O . LYS A 1 102 ? -3.270 -9.818 3.195 1.00 97.62 102 LYS A O 1
ATOM 785 N N . LEU A 1 103 ? -1.149 -9.365 3.823 1.00 96.50 103 LEU A N 1
ATOM 786 C CA . LEU A 1 103 ? -1.415 -9.289 5.271 1.00 96.50 103 LEU A CA 1
ATOM 787 C C . LEU A 1 103 ? -2.416 -8.180 5.640 1.00 96.50 103 LEU A C 1
ATOM 789 O O . LEU A 1 103 ? -3.084 -8.238 6.671 1.00 96.50 103 LEU A O 1
ATOM 793 N N . ILE A 1 104 ? -2.504 -7.120 4.830 1.00 95.44 104 ILE A N 1
ATOM 794 C CA . ILE A 1 104 ? -3.547 -6.096 4.987 1.00 95.44 104 ILE A CA 1
ATOM 795 C C . ILE A 1 104 ? -4.883 -6.637 4.468 1.00 95.44 104 ILE A C 1
ATOM 797 O O . ILE A 1 104 ? -5.921 -6.446 5.102 1.00 95.44 104 ILE A O 1
ATOM 801 N N . GLY A 1 105 ? -4.862 -7.273 3.294 1.00 93.06 105 GLY A N 1
ATOM 802 C CA . GLY A 1 105 ? -6.046 -7.788 2.611 1.00 93.06 105 GLY A CA 1
ATOM 803 C C . GLY A 1 1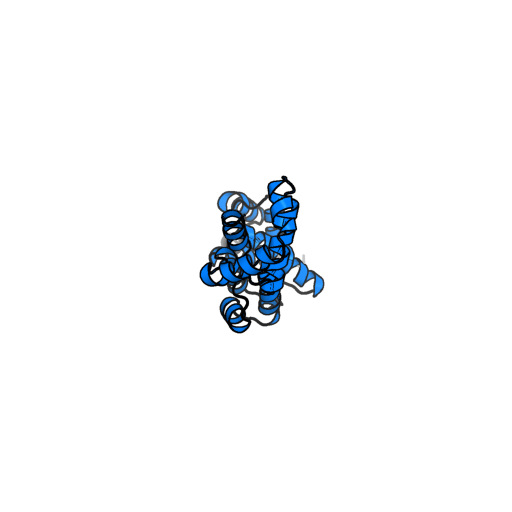05 ? -6.780 -8.876 3.394 1.00 93.06 105 GLY A C 1
ATOM 804 O O . GLY A 1 105 ? -8.010 -8.857 3.445 1.00 93.06 105 GLY A O 1
ATOM 805 N N . ASP A 1 106 ? -6.046 -9.778 4.044 1.00 92.31 106 ASP A N 1
ATOM 806 C CA . ASP A 1 106 ? -6.612 -10.844 4.880 1.00 92.31 106 ASP A CA 1
ATOM 807 C C . ASP A 1 106 ? -6.968 -10.387 6.310 1.00 92.31 106 ASP A C 1
ATOM 809 O O . ASP A 1 106 ? -7.622 -11.118 7.054 1.00 92.31 106 ASP A O 1
ATOM 813 N N . GLY A 1 107 ? -6.613 -9.152 6.680 1.00 90.75 107 GLY A N 1
ATOM 814 C CA . GLY A 1 107 ? -6.888 -8.585 7.999 1.00 90.75 107 GLY A CA 1
ATOM 815 C C . GLY A 1 107 ? -5.927 -9.039 9.098 1.00 90.75 107 GLY A C 1
ATOM 816 O O . GLY A 1 107 ? -6.205 -8.786 10.272 1.00 90.75 107 GLY A O 1
ATOM 817 N N . THR A 1 108 ? -4.803 -9.672 8.752 1.00 93.25 108 THR A N 1
ATOM 818 C CA . THR A 1 108 ? -3.739 -10.011 9.706 1.00 93.25 108 THR A CA 1
ATOM 819 C C . THR A 1 108 ? -3.143 -8.755 10.326 1.00 93.25 108 THR A C 1
ATOM 821 O O . THR A 1 108 ? -2.889 -8.732 11.528 1.00 93.25 108 THR A O 1
ATOM 824 N N . ILE A 1 109 ? -2.961 -7.683 9.548 1.00 94.69 109 ILE A N 1
ATOM 825 C CA . ILE A 1 109 ? -2.493 -6.382 10.044 1.00 94.69 109 ILE A CA 1
ATOM 826 C C . ILE A 1 109 ? -3.394 -5.232 9.595 1.00 94.69 109 ILE A C 1
ATOM 828 O O . ILE A 1 109 ? -3.944 -5.215 8.497 1.00 94.69 109 ILE A O 1
ATOM 832 N N . SER A 1 110 ? -3.477 -4.188 10.424 1.00 92.12 110 SER A N 1
ATOM 833 C CA . SER A 1 110 ? -4.128 -2.935 10.023 1.00 92.12 110 SER A CA 1
ATOM 834 C C . SER A 1 110 ? -3.248 -2.114 9.074 1.00 92.12 110 SER A C 1
ATOM 836 O O . SER A 1 110 ? -2.019 -2.195 9.124 1.00 92.12 110 SER A O 1
ATOM 838 N N . SER A 1 111 ? -3.840 -1.184 8.314 1.00 90.62 111 SER A N 1
ATOM 839 C CA . SER A 1 111 ? -3.074 -0.205 7.519 1.00 90.62 111 SER A CA 1
ATOM 840 C C . SER A 1 111 ? -2.083 0.602 8.371 1.00 90.62 111 SER A C 1
ATOM 842 O O . SER A 1 111 ? -1.011 0.978 7.907 1.00 90.62 111 SER A O 1
ATOM 844 N N . LYS A 1 112 ? -2.411 0.859 9.646 1.00 90.00 112 LYS A N 1
ATOM 845 C CA . LYS A 1 112 ? -1.515 1.552 10.585 1.00 90.00 112 LYS A CA 1
ATOM 846 C C . LYS A 1 112 ? -0.295 0.699 10.936 1.00 90.00 112 LYS A C 1
ATOM 848 O O . LYS A 1 112 ? 0.812 1.227 11.017 1.00 90.00 112 LYS A O 1
ATOM 853 N N . MET A 1 113 ? -0.494 -0.598 11.162 1.00 93.69 113 MET A N 1
ATOM 854 C CA . MET A 1 113 ? 0.585 -1.551 11.432 1.00 93.69 113 MET A CA 1
ATOM 855 C C . MET A 1 113 ? 1.445 -1.776 10.190 1.00 93.69 113 MET A C 1
ATOM 857 O O . MET A 1 113 ? 2.667 -1.765 10.308 1.00 93.69 113 MET A O 1
ATOM 861 N N . ALA A 1 114 ? 0.834 -1.843 9.006 1.00 95.75 114 ALA A N 1
ATOM 862 C CA . ALA A 1 114 ? 1.546 -1.957 7.738 1.00 95.75 114 ALA A CA 1
ATOM 863 C C . ALA A 1 114 ? 2.564 -0.832 7.522 1.00 95.75 114 ALA A C 1
ATOM 865 O O . ALA A 1 114 ? 3.654 -1.093 7.042 1.00 95.75 114 ALA A O 1
ATOM 866 N N . LYS A 1 115 ? 2.301 0.404 7.972 1.00 95.81 115 LYS A N 1
ATOM 867 C CA . LYS A 1 115 ? 3.307 1.486 7.899 1.00 95.81 115 LYS A CA 1
ATOM 868 C C . LYS A 1 115 ? 4.560 1.217 8.738 1.00 95.81 115 LYS A C 1
ATOM 870 O O . LYS A 1 115 ? 5.612 1.774 8.441 1.00 95.81 115 LYS A O 1
ATOM 875 N N . LYS A 1 116 ? 4.461 0.408 9.798 1.00 95.31 116 LYS A N 1
ATOM 876 C CA . LYS A 1 116 ? 5.629 -0.043 10.571 1.00 95.31 116 LYS A CA 1
ATOM 877 C C . LYS A 1 116 ? 6.366 -1.154 9.829 1.00 95.31 116 LYS A C 1
ATOM 879 O O . LYS A 1 116 ? 7.575 -1.052 9.687 1.00 95.31 116 LYS A O 1
ATOM 884 N N . VAL A 1 117 ? 5.626 -2.140 9.311 1.00 96.88 117 VAL A N 1
ATOM 885 C CA . VAL A 1 117 ? 6.177 -3.230 8.484 1.00 96.88 117 VAL A CA 1
ATOM 886 C C . VAL A 1 117 ? 6.932 -2.649 7.288 1.00 96.88 117 VAL A C 1
ATOM 888 O O . VAL A 1 117 ? 8.092 -2.973 7.077 1.00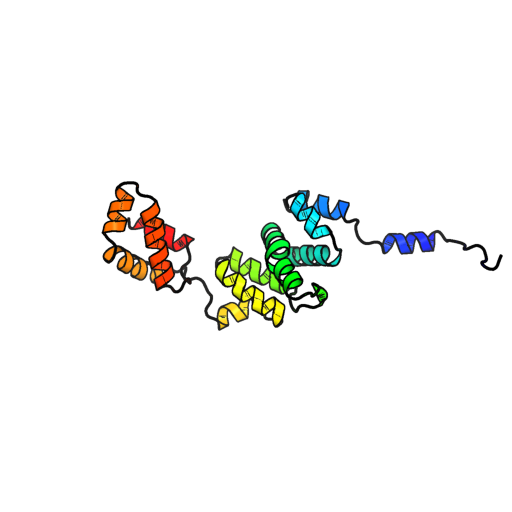 96.88 117 VAL A O 1
ATOM 891 N N . PHE A 1 118 ? 6.314 -1.703 6.578 1.00 98.12 118 PHE A N 1
ATOM 892 C CA . PHE A 1 118 ? 6.883 -1.008 5.430 1.00 98.12 118 PHE A CA 1
ATOM 893 C C . PHE A 1 118 ? 8.275 -0.428 5.710 1.00 98.12 118 PHE A C 1
ATOM 895 O O . PHE A 1 118 ? 9.192 -0.621 4.918 1.00 98.12 118 PHE A O 1
ATOM 902 N N . LYS A 1 119 ? 8.442 0.268 6.843 1.00 96.75 119 LYS A N 1
ATOM 903 C CA . LYS A 1 119 ? 9.729 0.873 7.212 1.00 96.75 119 LYS A CA 1
ATOM 904 C C . LYS A 1 119 ? 10.826 -0.172 7.378 1.00 96.75 119 LYS A C 1
ATOM 906 O O . LYS A 1 119 ? 11.956 0.074 6.984 1.00 96.75 119 LYS A O 1
ATOM 911 N N . GLU A 1 120 ? 10.489 -1.335 7.912 1.00 96.88 120 GLU A N 1
ATOM 912 C CA . GLU A 1 120 ? 11.460 -2.406 8.117 1.00 96.88 120 GLU A CA 1
ATOM 913 C C . GLU A 1 120 ? 11.816 -3.111 6.816 1.00 96.88 120 GLU A C 1
ATOM 915 O O . GLU A 1 120 ? 12.992 -3.339 6.551 1.00 96.88 120 GLU A O 1
ATOM 920 N N . ILE A 1 121 ? 10.832 -3.403 5.965 1.00 97.06 121 ILE A N 1
ATOM 921 C CA . ILE A 1 121 ? 11.099 -4.093 4.697 1.00 97.06 121 ILE A CA 1
ATOM 922 C C . ILE A 1 121 ? 11.886 -3.212 3.715 1.00 97.06 121 ILE A C 1
ATOM 924 O O . ILE A 1 121 ? 12.730 -3.724 2.988 1.00 97.06 121 ILE A O 1
ATOM 928 N N . ILE A 1 122 ? 11.659 -1.889 3.702 1.00 97.44 122 ILE A N 1
ATOM 929 C CA . ILE A 1 122 ? 12.377 -0.977 2.795 1.00 97.44 122 ILE A CA 1
ATOM 930 C C . ILE A 1 122 ? 13.815 -0.700 3.245 1.00 97.44 122 ILE A C 1
ATOM 932 O O . ILE A 1 122 ? 14.667 -0.411 2.407 1.00 97.44 122 ILE A O 1
ATOM 936 N N . GLN A 1 123 ? 14.096 -0.800 4.548 1.00 95.25 123 GLN A N 1
ATOM 937 C CA . GLN A 1 123 ? 15.413 -0.500 5.117 1.00 95.25 123 GLN A CA 1
ATOM 938 C C . GLN A 1 123 ? 16.289 -1.741 5.316 1.00 95.25 123 GLN A C 1
ATOM 940 O O . GLN A 1 123 ? 17.507 -1.633 5.198 1.00 95.25 123 GLN A O 1
ATOM 945 N N . HIS A 1 124 ? 15.697 -2.896 5.631 1.00 95.00 124 HIS A N 1
ATOM 946 C CA . HIS A 1 124 ? 16.435 -4.035 6.189 1.00 95.00 124 HIS A CA 1
ATOM 947 C C . HIS A 1 124 ? 16.229 -5.364 5.447 1.00 95.00 124 HIS A C 1
ATOM 949 O O . HIS A 1 124 ? 16.683 -6.388 5.946 1.00 95.00 124 HIS A O 1
ATOM 955 N N . ASP A 1 125 ? 15.574 -5.367 4.279 1.00 94.00 125 ASP A N 1
ATOM 956 C CA . ASP A 1 125 ? 15.308 -6.590 3.490 1.00 94.00 125 ASP A CA 1
ATOM 957 C C . ASP A 1 125 ? 14.511 -7.643 4.283 1.00 94.00 125 ASP A C 1
ATOM 959 O O . ASP A 1 125 ? 14.708 -8.852 4.175 1.00 94.00 125 ASP A O 1
ATOM 963 N N . THR A 1 126 ? 13.626 -7.167 5.156 1.00 95.44 126 THR A N 1
ATOM 964 C CA . THR A 1 126 ? 12.903 -8.019 6.096 1.00 95.44 126 THR A CA 1
ATOM 965 C C . THR A 1 126 ? 11.707 -8.696 5.428 1.00 95.44 126 THR A C 1
ATOM 967 O O . THR A 1 126 ? 10.926 -8.054 4.726 1.00 95.44 126 THR A O 1
ATOM 970 N N . ASP A 1 127 ? 11.495 -9.979 5.725 1.00 96.81 127 ASP A N 1
ATOM 971 C CA . ASP A 1 127 ? 10.266 -10.679 5.352 1.00 96.81 127 ASP A CA 1
ATOM 972 C C . ASP A 1 127 ? 9.065 -10.129 6.159 1.00 96.81 127 ASP A C 1
ATOM 974 O O . ASP A 1 127 ? 9.094 -10.152 7.397 1.00 96.81 127 ASP A O 1
ATOM 978 N N . PRO A 1 128 ? 8.009 -9.616 5.497 1.00 96.81 128 PRO A N 1
ATOM 979 C CA . PRO A 1 128 ? 6.912 -8.932 6.179 1.00 96.81 128 PRO A CA 1
ATOM 980 C C . PRO A 1 128 ? 6.102 -9.854 7.098 1.00 96.81 128 PRO A C 1
ATOM 982 O O . PRO A 1 128 ? 5.666 -9.405 8.157 1.00 96.81 128 PRO A O 1
ATOM 985 N N . ASP A 1 129 ? 5.907 -11.119 6.720 1.00 95.69 129 ASP A N 1
ATOM 986 C CA . ASP A 1 129 ? 5.111 -12.082 7.486 1.00 95.69 129 ASP A CA 1
ATOM 987 C C . ASP A 1 129 ? 5.830 -12.458 8.783 1.00 95.69 129 ASP A C 1
ATOM 989 O O . ASP A 1 129 ? 5.314 -12.237 9.885 1.00 95.69 129 ASP A O 1
ATOM 993 N N . LYS A 1 130 ? 7.091 -12.890 8.668 1.00 95.81 130 LYS A N 1
ATOM 994 C CA . LYS A 1 130 ? 7.926 -13.224 9.830 1.00 95.81 130 LYS A CA 1
ATOM 995 C C . LYS A 1 130 ? 8.017 -12.063 10.807 1.00 95.81 130 LYS A C 1
ATOM 997 O O . LYS A 1 130 ? 7.837 -12.252 12.009 1.00 95.81 130 LYS A O 1
ATOM 1002 N N . TRP A 1 131 ? 8.235 -10.851 10.304 1.00 95.69 131 TRP A N 1
ATOM 1003 C CA . TRP A 1 131 ? 8.375 -9.682 11.164 1.00 95.69 131 TRP A CA 1
ATOM 1004 C C . TRP A 1 131 ? 7.081 -9.324 11.901 1.00 95.69 131 TRP A C 1
ATOM 1006 O O . TRP A 1 131 ? 7.116 -8.964 13.079 1.00 95.69 131 TRP A O 1
ATOM 1016 N N . VAL A 1 132 ? 5.923 -9.457 11.247 1.00 94.88 132 VAL A N 1
ATOM 1017 C CA . VAL A 1 132 ? 4.614 -9.261 11.890 1.00 94.88 132 VAL A CA 1
ATOM 1018 C C . VAL A 1 132 ? 4.410 -10.248 13.038 1.00 94.88 132 VAL A C 1
ATOM 1020 O O . VAL A 1 132 ? 3.975 -9.835 14.121 1.00 94.88 132 VAL A O 1
ATOM 1023 N N . HIS A 1 133 ? 4.764 -11.518 12.827 1.00 93.06 133 HIS A N 1
ATOM 1024 C CA . HIS A 1 133 ? 4.700 -12.559 13.849 1.00 93.06 133 HIS A CA 1
ATOM 1025 C C . HIS A 1 133 ? 5.661 -12.281 15.017 1.00 93.06 133 HIS A C 1
ATOM 1027 O O . HIS A 1 133 ? 5.237 -12.288 16.173 1.00 93.06 133 HIS A O 1
ATOM 1033 N N . GLU A 1 134 ? 6.924 -11.957 14.736 1.00 94.12 134 GLU A N 1
ATOM 1034 C CA . GLU A 1 134 ? 7.943 -11.661 15.755 1.00 94.12 134 GLU A CA 1
ATOM 1035 C C . GLU A 1 134 ? 7.611 -10.426 16.601 1.00 94.12 134 GLU A C 1
ATOM 1037 O O . GLU A 1 134 ? 7.921 -10.373 17.792 1.00 94.12 134 GLU A O 1
ATOM 1042 N N . LYS A 1 135 ? 6.974 -9.414 16.002 1.00 92.19 135 LYS A N 1
ATOM 1043 C CA . LYS A 1 135 ? 6.599 -8.172 16.692 1.00 92.19 135 LYS A CA 1
ATOM 1044 C C . LYS A 1 135 ? 5.206 -8.200 17.312 1.00 92.19 135 LYS A C 1
ATOM 1046 O O . LYS A 1 135 ? 4.798 -7.191 17.888 1.00 92.19 135 LYS A O 1
ATOM 1051 N N . GLY A 1 136 ? 4.475 -9.312 17.203 1.00 89.44 136 GLY A N 1
ATOM 1052 C CA . GLY A 1 136 ? 3.125 -9.437 17.757 1.00 89.44 136 GLY A CA 1
ATOM 1053 C C . GLY A 1 136 ? 2.154 -8.397 17.187 1.00 89.44 136 GLY A C 1
ATOM 1054 O O . GLY A 1 136 ? 1.352 -7.818 17.921 1.00 89.44 136 GLY A O 1
ATOM 1055 N N . LEU A 1 137 ? 2.258 -8.106 15.887 1.00 89.00 137 LEU A N 1
ATOM 1056 C CA . LEU A 1 137 ? 1.438 -7.090 15.212 1.00 89.00 137 LEU A CA 1
ATOM 1057 C C . LEU A 1 137 ? 0.137 -7.639 14.621 1.00 89.00 137 LEU A C 1
ATOM 1059 O O . LEU A 1 137 ? -0.562 -6.912 13.920 1.00 89.00 137 LEU A O 1
ATOM 1063 N N . ILE A 1 138 ? -0.193 -8.895 14.908 1.00 91.94 138 ILE A N 1
ATOM 1064 C CA . ILE A 1 138 ? -1.407 -9.545 14.419 1.00 91.94 138 ILE A CA 1
ATOM 1065 C C . ILE A 1 138 ? -2.638 -8.871 15.035 1.00 91.94 138 ILE A C 1
ATOM 1067 O O . ILE A 1 138 ? -2.694 -8.652 16.249 1.00 91.94 138 ILE A O 1
ATOM 1071 N N . GLN A 1 139 ? -3.634 -8.549 14.207 1.00 92.06 139 GLN A N 1
ATOM 1072 C CA . GLN A 1 139 ? -4.886 -7.983 14.686 1.00 92.06 139 GLN A CA 1
ATOM 1073 C C . GLN A 1 139 ? -5.660 -8.999 15.524 1.00 92.06 139 GLN A C 1
ATOM 1075 O O . GLN A 1 139 ? -5.925 -10.128 15.105 1.00 92.06 139 GLN A O 1
ATOM 1080 N N . LEU A 1 140 ? -6.105 -8.560 16.697 1.00 91.38 140 LEU A N 1
ATOM 1081 C CA . LEU A 1 140 ? -7.032 -9.308 17.523 1.00 91.38 140 LEU A CA 1
ATOM 1082 C C . LEU A 1 140 ? -8.413 -9.277 16.859 1.00 91.38 140 LEU A C 1
ATOM 1084 O O . LEU A 1 140 ? -9.108 -8.263 16.910 1.00 91.38 140 LEU A O 1
ATOM 1088 N N . SER A 1 141 ? -8.775 -10.388 16.221 1.00 91.56 141 SER A N 1
ATOM 1089 C CA . SER A 1 141 ? -10.047 -10.559 15.502 1.00 91.56 141 SER A CA 1
ATOM 1090 C C . SER A 1 141 ? -10.944 -11.641 16.110 1.00 91.56 141 SER A C 1
ATOM 1092 O O . SER A 1 141 ? -12.061 -11.820 15.647 1.00 91.56 141 SER A O 1
ATOM 1094 N N . ASP A 1 142 ? -10.463 -12.370 17.120 1.00 92.81 142 ASP A N 1
ATOM 1095 C CA . ASP A 1 142 ? -11.207 -13.443 17.787 1.00 92.81 142 ASP A CA 1
ATOM 1096 C C . ASP A 1 142 ? -12.316 -12.853 18.680 1.00 92.81 142 ASP A C 1
ATOM 1098 O O . ASP A 1 142 ? -11.991 -12.200 19.684 1.00 92.81 142 ASP A O 1
ATOM 1102 N N . PRO A 1 143 ? -13.609 -13.081 18.366 1.00 93.12 143 PRO A N 1
ATOM 1103 C CA . PRO A 1 143 ? -14.711 -12.577 19.177 1.00 93.12 143 PRO A CA 1
ATOM 1104 C C . PRO A 1 143 ? -14.651 -13.058 20.626 1.00 93.12 143 PRO A C 1
ATOM 1106 O O . PRO A 1 143 ? -14.984 -12.289 21.522 1.00 93.12 143 PRO A O 1
ATOM 1109 N N . ALA A 1 144 ? -14.155 -14.272 20.892 1.00 94.12 144 ALA A N 1
ATOM 1110 C CA . ALA A 1 144 ? -14.065 -14.799 22.254 1.00 94.12 144 ALA A CA 1
ATOM 1111 C C . ALA A 1 144 ? -13.088 -13.997 23.132 1.00 94.12 144 ALA A C 1
ATOM 1113 O O . ALA A 1 144 ? -13.249 -13.937 24.348 1.00 94.12 144 ALA A O 1
ATOM 1114 N N . LYS A 1 145 ? -12.084 -13.358 22.519 1.00 93.88 145 LYS A N 1
ATOM 1115 C CA . LYS A 1 145 ? -11.133 -12.474 23.209 1.00 93.88 145 LYS A CA 1
ATOM 1116 C C . LYS A 1 145 ? -11.585 -11.018 23.231 1.00 93.88 145 LYS A C 1
ATOM 1118 O O . LYS A 1 145 ? -11.231 -10.299 24.159 1.00 93.88 145 LYS A O 1
ATOM 1123 N N . LEU A 1 146 ? -12.313 -10.573 22.207 1.00 94.25 146 LEU A N 1
ATOM 1124 C CA . LEU A 1 146 ? -12.788 -9.193 22.105 1.00 94.25 146 LEU A CA 1
ATOM 1125 C C . LEU A 1 146 ? -14.017 -8.926 22.972 1.00 94.25 146 LEU A C 1
ATOM 1127 O O . LEU A 1 146 ? -14.066 -7.872 23.591 1.00 94.25 146 LEU A O 1
ATOM 1131 N N . THR A 1 147 ? -14.969 -9.858 23.038 1.00 94.94 147 THR A N 1
ATOM 1132 C CA . THR A 1 147 ? -16.249 -9.664 23.746 1.00 94.94 147 THR A CA 1
ATOM 1133 C C . THR A 1 147 ? -16.042 -9.255 25.207 1.00 94.94 147 THR A C 1
ATOM 1135 O O . THR A 1 147 ? -16.500 -8.176 25.557 1.00 94.94 147 THR A O 1
ATOM 1138 N N . PRO A 1 148 ? -15.215 -9.949 26.022 1.00 95.38 148 PRO A N 1
ATOM 1139 C CA . PRO A 1 148 ? -15.013 -9.542 27.417 1.00 95.38 148 PRO A CA 1
ATOM 1140 C C . PRO A 1 148 ? -14.412 -8.136 27.573 1.00 95.38 148 PRO A C 1
ATOM 1142 O O . PRO A 1 148 ? -14.700 -7.437 28.538 1.00 95.38 148 PRO A O 1
ATOM 1145 N N . ILE A 1 149 ? -13.567 -7.714 26.624 1.00 94.62 149 ILE A N 1
ATOM 1146 C CA . ILE A 1 149 ? -12.977 -6.368 26.612 1.00 94.62 149 ILE A CA 1
ATOM 1147 C C . ILE A 1 149 ? -14.045 -5.331 26.252 1.00 94.62 149 ILE A C 1
ATOM 1149 O O . ILE A 1 149 ? -14.056 -4.234 26.803 1.00 94.62 149 ILE A O 1
ATOM 1153 N N . ILE A 1 150 ? -14.915 -5.655 25.295 1.00 94.94 150 ILE A N 1
ATOM 1154 C CA . ILE A 1 150 ? -15.998 -4.775 24.857 1.00 94.94 150 ILE A CA 1
ATOM 1155 C C . ILE A 1 150 ? -17.021 -4.613 25.980 1.00 94.94 150 ILE A C 1
ATOM 1157 O O . ILE A 1 150 ? -17.354 -3.473 26.288 1.00 94.94 150 ILE A O 1
ATOM 1161 N N . ASP A 1 151 ? -17.423 -5.699 26.638 1.00 94.69 151 ASP A N 1
ATOM 1162 C CA . ASP A 1 151 ? -18.348 -5.684 27.775 1.00 94.69 151 ASP A CA 1
ATOM 1163 C C . ASP A 1 151 ? -17.823 -4.785 28.901 1.00 94.69 151 ASP A C 1
ATOM 1165 O O . ASP A 1 151 ? -18.518 -3.879 29.351 1.00 94.69 151 ASP A O 1
ATOM 1169 N N . GLU A 1 152 ? -16.546 -4.934 29.274 1.00 94.69 152 GLU A N 1
ATOM 1170 C CA . GLU A 1 152 ? -15.909 -4.077 30.282 1.00 94.69 152 GLU A CA 1
ATOM 1171 C C . GLU A 1 152 ? -15.938 -2.592 29.876 1.00 94.69 152 GLU A C 1
ATOM 1173 O O . GLU A 1 152 ? -16.168 -1.707 30.706 1.00 94.69 152 GLU A O 1
ATOM 1178 N N . ILE A 1 153 ? -15.708 -2.280 28.596 1.00 95.06 153 ILE A N 1
ATOM 1179 C CA . ILE A 1 153 ? -15.807 -0.901 28.110 1.00 95.06 153 ILE A CA 1
ATOM 1180 C C . ILE A 1 153 ? -17.257 -0.412 28.152 1.00 95.06 153 ILE A C 1
ATOM 1182 O O . ILE A 1 153 ? -17.479 0.731 28.550 1.00 95.06 153 ILE A O 1
ATOM 1186 N N . LEU A 1 154 ? -18.235 -1.228 27.768 1.00 94.06 154 LEU A N 1
ATOM 1187 C CA . LEU A 1 154 ? -19.648 -0.854 27.790 1.00 94.06 154 LEU A CA 1
ATOM 1188 C C . LEU A 1 154 ? -20.130 -0.574 29.220 1.00 94.06 154 LEU A C 1
ATOM 1190 O O . LEU A 1 154 ? -20.677 0.505 29.464 1.00 94.06 154 LEU A O 1
ATOM 1194 N N . ASP A 1 155 ? -19.808 -1.452 30.172 1.00 94.75 155 ASP A N 1
ATOM 1195 C CA . ASP A 1 155 ? -20.144 -1.310 31.596 1.00 94.75 155 ASP A CA 1
ATOM 1196 C C . ASP A 1 155 ? -19.600 -0.003 32.195 1.00 94.75 155 ASP A C 1
ATOM 1198 O O . ASP A 1 155 ? -20.261 0.675 32.984 1.00 94.75 155 ASP A O 1
ATOM 1202 N N . ASN A 1 156 ? -18.398 0.401 31.778 1.00 94.75 156 ASN A N 1
ATOM 1203 C CA . ASN A 1 156 ? -17.759 1.632 32.242 1.00 94.75 156 ASN A CA 1
ATOM 1204 C C . ASN A 1 156 ? -18.217 2.896 31.490 1.00 94.75 156 ASN A C 1
ATOM 1206 O O . ASN A 1 156 ? -17.807 4.002 31.850 1.00 94.75 156 ASN A O 1
ATOM 1210 N N . ASN A 1 157 ? -19.029 2.770 30.435 1.00 94.06 157 ASN A N 1
ATOM 1211 C CA . ASN A 1 157 ? -1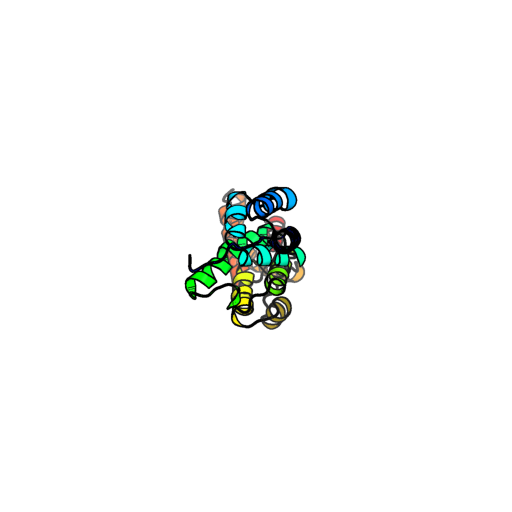9.383 3.878 29.543 1.00 94.06 157 ASN A CA 1
ATOM 1212 C C . ASN A 1 157 ? -20.887 3.943 29.218 1.00 94.06 157 ASN A C 1
ATOM 1214 O O . ASN A 1 157 ? -21.259 4.340 28.111 1.00 94.06 157 ASN A O 1
ATOM 1218 N N . GLN A 1 158 ? -21.756 3.655 30.195 1.00 93.38 158 GLN A N 1
ATOM 1219 C CA . GLN A 1 158 ? -23.220 3.658 30.035 1.00 93.38 158 GLN A CA 1
ATOM 1220 C C . GLN A 1 158 ? -23.776 4.915 29.337 1.00 93.38 158 GLN A C 1
ATOM 1222 O O . GLN A 1 158 ? -24.602 4.812 28.434 1.00 93.38 158 GLN A O 1
ATOM 1227 N N . GLN A 1 159 ? -23.263 6.106 29.669 1.00 93.00 159 GLN A N 1
ATOM 1228 C CA . GLN A 1 159 ? -23.698 7.362 29.039 1.00 93.00 159 GLN A CA 1
ATOM 1229 C C . GLN A 1 159 ? -23.501 7.367 27.514 1.00 93.00 159 GLN A C 1
ATOM 1231 O O . GLN A 1 159 ? -24.294 7.968 26.792 1.00 93.00 159 GLN A O 1
ATOM 1236 N N . SER A 1 160 ? -22.455 6.703 27.013 1.00 93.25 160 SER A N 1
ATOM 1237 C CA . SER A 1 160 ? -22.196 6.604 25.571 1.00 93.25 160 SER A CA 1
ATOM 1238 C C . SER A 1 160 ? -23.206 5.685 24.879 1.00 93.25 160 SER A C 1
ATOM 1240 O O . SER A 1 160 ? -23.584 5.942 23.739 1.00 93.25 160 SER A O 1
ATOM 1242 N N . ILE A 1 161 ? -23.681 4.646 25.570 1.00 92.31 161 ILE A N 1
ATOM 1243 C CA . ILE A 1 161 ? -24.729 3.746 25.072 1.00 92.31 161 ILE A CA 1
ATOM 1244 C C . ILE A 1 161 ? -26.051 4.512 24.957 1.00 92.31 161 ILE A C 1
ATOM 1246 O O . ILE A 1 161 ? -26.703 4.482 23.913 1.00 92.31 161 ILE A O 1
ATOM 1250 N N . ASP A 1 162 ? -26.413 5.257 26.000 1.00 93.00 162 ASP A N 1
ATOM 1251 C CA . ASP A 1 162 ? -27.643 6.053 26.028 1.00 93.00 162 ASP A CA 1
ATOM 1252 C C . ASP A 1 162 ? -27.615 7.166 24.967 1.00 93.00 162 ASP A C 1
ATOM 1254 O O . ASP A 1 162 ? -28.598 7.398 24.261 1.00 93.00 162 ASP A O 1
ATOM 1258 N N . ASP A 1 163 ? -26.461 7.820 24.800 1.00 92.00 163 ASP A N 1
ATOM 1259 C CA . ASP A 1 163 ? -26.242 8.831 23.766 1.00 92.00 163 ASP A CA 1
ATOM 1260 C C . ASP A 1 163 ? -26.390 8.254 22.353 1.00 92.00 163 ASP A C 1
ATOM 1262 O O . ASP A 1 163 ? -27.008 8.893 21.495 1.00 92.00 163 ASP A O 1
ATOM 1266 N N . PHE A 1 164 ? -25.868 7.048 22.104 1.00 91.50 164 PHE A N 1
ATOM 1267 C CA . PHE A 1 164 ? -26.057 6.365 20.827 1.00 91.50 164 PHE A CA 1
ATOM 1268 C C . PHE A 1 164 ? -27.537 6.049 20.572 1.00 91.50 164 PHE A C 1
ATOM 1270 O O . PHE A 1 164 ? -28.058 6.391 19.510 1.00 91.50 164 PHE A O 1
ATOM 1277 N N . LYS A 1 165 ? -28.248 5.503 21.569 1.00 88.94 165 LYS A N 1
ATOM 1278 C CA . LYS A 1 165 ? -29.697 5.225 21.490 1.00 88.94 165 LYS A CA 1
ATOM 1279 C C . LYS A 1 165 ? -30.535 6.484 21.255 1.00 88.94 165 LYS A C 1
ATOM 1281 O O . LYS A 1 165 ? -31.595 6.411 20.640 1.00 88.94 165 LYS A O 1
ATOM 1286 N N . ALA A 1 166 ? -30.046 7.646 21.687 1.00 92.50 166 ALA A N 1
ATOM 1287 C CA . ALA A 1 166 ? -30.647 8.952 21.421 1.00 92.50 166 ALA A CA 1
ATOM 1288 C C . ALA A 1 166 ? -30.305 9.537 20.030 1.00 92.50 166 ALA A C 1
ATOM 1290 O O . ALA A 1 166 ? -30.671 10.679 19.744 1.00 92.50 166 ALA A O 1
ATOM 1291 N N . GLY A 1 167 ? -29.604 8.792 19.167 1.00 89.00 167 GLY A N 1
ATOM 1292 C CA . GLY A 1 167 ? -29.243 9.202 17.805 1.00 89.00 167 GLY A CA 1
ATOM 1293 C C . GLY A 1 167 ? -27.944 10.005 17.701 1.00 89.00 167 GLY A C 1
ATOM 1294 O O . GLY A 1 167 ? -27.707 10.668 16.690 1.00 89.00 167 GLY A O 1
ATOM 1295 N N . LYS A 1 168 ? -27.089 10.001 18.735 1.00 89.75 168 LYS A N 1
ATOM 1296 C CA . LYS A 1 168 ? -25.770 10.649 18.675 1.00 89.75 168 LYS A CA 1
ATOM 1297 C C . LYS A 1 168 ? -24.718 9.665 18.159 1.00 89.75 168 LYS A C 1
ATOM 1299 O O . LYS A 1 168 ? -23.934 9.116 18.931 1.00 89.75 168 LYS A O 1
ATOM 1304 N N . ASP A 1 169 ? -24.615 9.534 16.840 1.00 84.56 169 ASP A N 1
ATOM 1305 C CA . ASP A 1 169 ? -23.696 8.598 16.160 1.00 84.56 169 ASP A CA 1
ATOM 1306 C C . ASP A 1 169 ? -22.219 8.708 16.592 1.00 84.56 169 ASP A C 1
ATOM 1308 O O . ASP A 1 169 ? -21.451 7.749 16.514 1.00 84.56 169 ASP A O 1
ATOM 1312 N N . ARG A 1 170 ? -21.793 9.876 17.093 1.00 88.62 170 ARG A N 1
ATOM 1313 C CA . ARG A 1 170 ? -20.421 10.085 17.591 1.00 88.62 170 ARG A CA 1
ATOM 1314 C C . ARG A 1 170 ? -20.074 9.219 18.806 1.00 88.62 170 ARG A C 1
ATOM 1316 O O . ARG A 1 170 ? -18.887 8.986 19.037 1.00 88.62 170 ARG A O 1
ATOM 1323 N N . ALA A 1 171 ? -21.065 8.746 19.560 1.00 90.25 171 ALA A N 1
ATOM 1324 C CA . ALA A 1 171 ? -20.840 7.923 20.744 1.00 90.25 171 ALA A CA 1
ATOM 1325 C C . ALA A 1 171 ? -20.205 6.561 20.401 1.00 90.25 171 ALA A C 1
ATOM 1327 O O . ALA A 1 171 ? -19.305 6.115 21.112 1.00 90.25 171 ALA A O 1
ATOM 1328 N N . ILE A 1 172 ? -20.550 5.967 19.249 1.00 90.06 172 ILE A N 1
ATOM 1329 C CA . ILE A 1 172 ? -19.879 4.754 18.747 1.00 90.06 172 ILE A CA 1
ATOM 1330 C C . ILE A 1 172 ? -18.394 5.013 18.512 1.00 90.06 172 ILE A C 1
ATOM 1332 O O . ILE A 1 172 ? -17.550 4.232 18.943 1.00 90.06 172 ILE A O 1
ATOM 1336 N N . GLY A 1 173 ? -18.055 6.126 17.856 1.00 90.81 173 GLY A N 1
ATOM 1337 C CA . GLY A 1 173 ? -16.660 6.470 17.577 1.00 90.81 173 GLY A CA 1
ATOM 1338 C C . GLY A 1 173 ? -15.819 6.588 18.852 1.00 90.81 173 GLY A C 1
ATOM 1339 O O . GLY A 1 173 ? -14.659 6.175 18.871 1.00 90.81 173 GLY A O 1
ATOM 1340 N N . PHE A 1 174 ? -16.415 7.095 19.934 1.00 93.38 174 PHE A N 1
ATOM 1341 C CA . PHE A 1 174 ? -15.781 7.139 21.249 1.00 93.38 174 PHE A CA 1
ATOM 1342 C C . PHE A 1 174 ? -15.564 5.736 21.841 1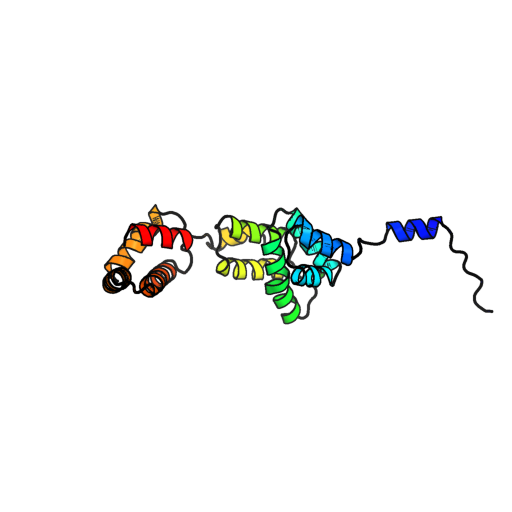.00 93.38 174 PHE A C 1
ATOM 1344 O O . PHE A 1 174 ? -14.439 5.433 22.242 1.00 93.38 174 PHE A O 1
ATOM 1351 N N . LEU A 1 175 ? -16.587 4.872 21.840 1.00 94.06 175 LEU A N 1
ATOM 1352 C CA . LEU A 1 175 ? -16.492 3.492 22.343 1.00 94.06 175 LEU A CA 1
ATOM 1353 C C . LEU A 1 175 ? -15.439 2.681 21.576 1.00 94.06 175 LEU A C 1
ATOM 1355 O O . LEU A 1 175 ? -14.558 2.070 22.183 1.00 94.06 175 LEU A O 1
ATOM 1359 N N . VAL A 1 176 ? -15.444 2.769 20.242 1.00 93.19 176 VAL A N 1
ATOM 1360 C CA . VAL A 1 176 ? -14.401 2.177 19.389 1.00 93.19 176 VAL A CA 1
ATOM 1361 C C . VAL A 1 176 ? -13.022 2.713 19.780 1.00 93.19 176 VAL A C 1
ATOM 1363 O O . VAL A 1 176 ? -12.073 1.942 19.903 1.00 93.19 176 VAL A O 1
ATOM 1366 N N . GLY A 1 177 ? -12.896 4.018 20.033 1.00 92.50 177 GLY A N 1
ATOM 1367 C CA . GLY A 1 177 ? -11.654 4.629 20.507 1.00 92.50 177 GLY A CA 1
ATOM 1368 C C . GLY A 1 177 ? -11.145 4.040 21.829 1.00 92.50 177 GLY A C 1
ATOM 1369 O O . GLY A 1 177 ? -9.948 3.768 21.947 1.00 92.50 177 GLY A O 1
ATOM 1370 N N . GLN A 1 178 ? -12.034 3.791 22.795 1.00 94.25 178 GLN A N 1
ATOM 1371 C CA . GLN A 1 178 ? -11.679 3.153 24.070 1.00 94.25 178 GLN A CA 1
ATOM 1372 C C . GLN A 1 178 ? -11.215 1.705 23.872 1.00 94.25 178 GLN A C 1
ATOM 1374 O O . GLN A 1 178 ? -10.164 1.323 24.386 1.00 94.25 178 GLN A O 1
ATOM 1379 N N . ILE A 1 179 ? -11.922 0.926 23.050 1.00 94.31 179 ILE A N 1
ATOM 1380 C CA . ILE A 1 179 ? -11.563 -0.469 22.745 1.00 94.31 179 ILE A CA 1
ATOM 1381 C C . ILE A 1 179 ? -10.200 -0.538 22.048 1.00 94.31 179 ILE A C 1
ATOM 1383 O O . ILE A 1 179 ? -9.331 -1.337 22.410 1.00 94.31 179 ILE A O 1
ATOM 1387 N N . MET A 1 180 ? -9.959 0.348 21.079 1.00 91.12 180 MET A N 1
ATOM 1388 C CA . MET A 1 180 ? -8.664 0.439 20.404 1.00 91.12 180 MET A CA 1
ATOM 1389 C C . MET A 1 180 ? -7.547 0.841 21.371 1.00 91.12 180 MET A C 1
ATOM 1391 O O . MET A 1 180 ? -6.424 0.364 21.228 1.00 91.12 180 MET A O 1
ATOM 1395 N N . LYS A 1 181 ? -7.825 1.690 22.366 1.00 92.19 181 LYS A N 1
ATOM 1396 C CA . LYS A 1 181 ? -6.849 2.055 23.401 1.00 92.19 181 LYS A CA 1
ATOM 1397 C C . LYS A 1 181 ? -6.516 0.861 24.299 1.00 92.19 181 LYS A C 1
ATOM 1399 O O . LYS A 1 181 ? -5.335 0.578 24.484 1.00 92.19 181 LYS A O 1
ATOM 1404 N N . GLN A 1 182 ? -7.527 0.147 24.791 1.00 92.94 182 GLN A N 1
ATOM 1405 C CA . GLN A 1 182 ? -7.360 -1.011 25.677 1.00 92.94 182 GLN A CA 1
ATOM 1406 C C . GLN A 1 182 ? -6.596 -2.154 24.993 1.00 92.94 182 GLN A C 1
ATOM 1408 O O . GLN A 1 182 ? -5.721 -2.788 25.578 1.00 92.94 182 GLN A O 1
ATOM 1413 N N . THR A 1 183 ? -6.853 -2.363 23.703 1.00 91.50 183 THR A N 1
ATOM 1414 C CA . THR A 1 183 ? -6.168 -3.379 22.888 1.00 91.50 183 THR A CA 1
ATOM 1415 C C . THR A 1 183 ? -4.868 -2.883 22.254 1.00 91.50 183 THR A C 1
ATOM 1417 O O . THR A 1 183 ? -4.324 -3.544 21.375 1.00 91.50 183 THR A O 1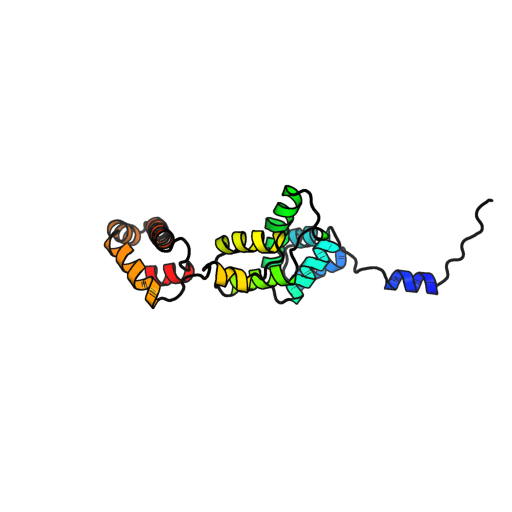
ATOM 1420 N N . HIS A 1 184 ? -4.356 -1.713 22.655 1.00 87.69 184 HIS A N 1
ATOM 1421 C CA . HIS A 1 184 ? -3.112 -1.131 22.127 1.00 87.69 184 HIS A CA 1
ATOM 1422 C C . HIS A 1 184 ? -3.092 -1.001 20.589 1.00 87.69 184 HIS A C 1
ATOM 1424 O O . HIS A 1 184 ? -2.046 -1.043 19.936 1.00 87.69 184 HIS A O 1
ATOM 1430 N N . GLY A 1 185 ? -4.270 -0.820 19.993 1.00 87.00 185 GLY A N 1
ATOM 1431 C CA . GLY A 1 185 ? -4.488 -0.726 18.556 1.00 87.00 185 GLY A CA 1
ATOM 1432 C C . GLY A 1 185 ? -4.449 -2.062 17.814 1.00 87.00 185 GLY A C 1
ATOM 1433 O O . GLY A 1 185 ? -4.365 -2.039 16.587 1.00 87.00 185 GLY A O 1
ATOM 1434 N N . GLN A 1 186 ? -4.481 -3.195 18.521 1.00 89.12 186 GLN A N 1
ATOM 1435 C CA . GLN A 1 186 ? -4.498 -4.528 17.919 1.00 89.12 186 GLN A CA 1
ATOM 1436 C C . GLN A 1 186 ? -5.904 -4.985 17.537 1.00 89.12 186 GLN A C 1
ATOM 1438 O O . GLN A 1 186 ? -6.020 -5.770 16.603 1.00 89.12 186 GLN A O 1
ATOM 1443 N N . ALA A 1 187 ? -6.968 -4.517 18.198 1.00 92.31 187 ALA A N 1
ATOM 1444 C CA . ALA A 1 187 ? -8.316 -4.953 17.841 1.00 92.31 187 ALA A CA 1
ATOM 1445 C C . ALA A 1 187 ? -8.642 -4.675 16.369 1.00 92.31 187 ALA A C 1
ATOM 1447 O O . ALA A 1 187 ? -8.293 -3.628 15.814 1.00 92.31 187 ALA A O 1
ATOM 1448 N N . ASN A 1 188 ? -9.318 -5.626 15.731 1.00 91.94 188 ASN A N 1
ATOM 1449 C CA . ASN A 1 188 ? -9.801 -5.462 14.372 1.00 91.94 188 ASN A CA 1
ATOM 1450 C C . ASN A 1 188 ? -11.029 -4.537 14.362 1.00 91.94 188 ASN A C 1
ATOM 1452 O O . ASN A 1 188 ? -12.072 -4.923 14.893 1.00 91.94 188 ASN A O 1
ATOM 1456 N N . PRO A 1 189 ? -10.965 -3.350 13.724 1.00 88.81 189 PRO A N 1
ATOM 1457 C CA . PRO A 1 189 ? -12.070 -2.396 13.753 1.00 88.81 189 PRO A CA 1
ATOM 1458 C C . PRO A 1 189 ? -13.374 -2.953 13.182 1.00 88.81 189 PRO A C 1
ATOM 1460 O O . PRO A 1 189 ? -14.445 -2.564 13.637 1.00 88.81 189 PRO A O 1
ATOM 1463 N N . LYS A 1 190 ? -13.310 -3.855 12.192 1.00 90.06 190 LYS A N 1
ATOM 1464 C CA . LYS A 1 190 ? -14.516 -4.456 11.606 1.00 90.06 190 LYS A CA 1
ATOM 1465 C C . LYS A 1 190 ? -15.216 -5.354 12.622 1.00 90.06 190 LYS A C 1
ATOM 1467 O O . LYS A 1 190 ? -16.413 -5.201 12.828 1.00 90.06 190 LYS A O 1
ATOM 1472 N N . VAL A 1 191 ? -14.456 -6.224 13.286 1.00 92.62 191 VAL A N 1
ATOM 1473 C CA . VAL A 1 191 ? -14.987 -7.149 14.298 1.00 92.62 191 VAL A CA 1
ATOM 1474 C C . VAL A 1 191 ? -15.481 -6.384 15.524 1.00 92.62 191 VAL A C 1
ATOM 1476 O O . VAL A 1 191 ? -16.571 -6.654 16.010 1.00 92.62 191 VAL A O 1
ATOM 1479 N N . VAL A 1 192 ? -14.735 -5.370 15.972 1.00 93.56 192 VAL A N 1
ATOM 1480 C CA . VAL A 1 192 ? -15.159 -4.496 17.075 1.00 93.56 192 VAL A CA 1
ATOM 1481 C C . VAL A 1 192 ? -16.501 -3.840 16.778 1.00 93.56 192 VAL A C 1
ATOM 1483 O O . VAL A 1 192 ? -17.394 -3.918 17.608 1.00 93.56 192 VAL A O 1
ATOM 1486 N N . ASN A 1 193 ? -16.668 -3.227 15.601 1.00 92.38 193 ASN A N 1
ATOM 1487 C CA . ASN A 1 193 ? -17.947 -2.610 15.242 1.00 92.38 193 ASN A CA 1
ATOM 1488 C C . ASN A 1 193 ? -19.079 -3.641 15.159 1.00 92.38 193 ASN A C 1
ATOM 1490 O O . ASN A 1 193 ? -20.191 -3.338 15.567 1.00 92.38 193 ASN A O 1
ATOM 1494 N N . GLN A 1 194 ? -18.812 -4.849 14.654 1.00 93.50 194 GLN A N 1
ATOM 1495 C CA . GLN A 1 194 ? -19.818 -5.912 14.597 1.00 93.50 194 GLN A CA 1
ATOM 1496 C C . GLN A 1 194 ? -20.293 -6.337 15.988 1.00 93.50 194 GLN A C 1
ATOM 1498 O O . GLN A 1 194 ? -21.497 -6.417 16.200 1.00 93.50 194 GLN A O 1
ATOM 1503 N N . ILE A 1 195 ? -19.367 -6.580 16.923 1.00 93.94 195 ILE A N 1
ATOM 1504 C CA . ILE A 1 195 ? -19.710 -6.963 18.300 1.00 93.94 195 ILE A CA 1
ATOM 1505 C C . ILE A 1 195 ? -20.411 -5.798 19.001 1.00 93.94 195 ILE A C 1
ATOM 1507 O O . ILE A 1 195 ? -21.487 -5.978 19.554 1.00 93.94 195 ILE A O 1
ATOM 1511 N N . LEU A 1 196 ? -19.863 -4.583 18.898 1.00 92.19 196 LEU A N 1
ATOM 1512 C CA . LEU A 1 196 ? -20.437 -3.397 19.533 1.00 92.19 196 LEU A CA 1
ATOM 1513 C C . LEU A 1 196 ? -21.894 -3.175 19.106 1.00 92.19 196 LEU A C 1
ATOM 1515 O O . LEU A 1 196 ? -22.741 -2.961 19.959 1.00 92.19 196 LEU A O 1
ATOM 1519 N N . MET A 1 197 ? -22.190 -3.273 17.806 1.00 90.69 197 MET A N 1
ATOM 1520 C CA . MET A 1 197 ? -23.547 -3.106 17.266 1.00 90.69 197 MET A CA 1
ATOM 1521 C C . MET A 1 197 ? -24.505 -4.248 17.631 1.00 90.69 197 MET A C 1
ATOM 1523 O O . MET A 1 197 ? -25.710 -4.087 17.469 1.00 90.69 197 MET A O 1
ATOM 1527 N N . ALA A 1 198 ? -23.992 -5.405 18.055 1.00 90.94 198 ALA A N 1
ATOM 1528 C CA . ALA A 1 198 ? -24.817 -6.505 18.546 1.00 90.94 198 ALA A CA 1
ATOM 1529 C C . ALA A 1 198 ? -25.184 -6.334 20.031 1.00 90.94 198 ALA A C 1
ATOM 1531 O O . ALA A 1 198 ? -26.248 -6.795 20.437 1.00 90.94 198 ALA A O 1
ATOM 1532 N N . GLU A 1 199 ? -24.327 -5.668 20.809 1.00 86.81 199 GLU A N 1
ATOM 1533 C CA . GLU A 1 199 ? -24.504 -5.464 22.253 1.00 86.81 199 GLU A CA 1
ATOM 1534 C C . GLU A 1 199 ? -25.335 -4.215 22.615 1.00 86.81 199 GLU A C 1
ATOM 1536 O O . GLU A 1 199 ? -25.975 -4.194 23.670 1.00 86.81 199 GLU A O 1
ATOM 1541 N N . ILE A 1 200 ? -25.339 -3.162 21.778 1.00 84.25 200 ILE A N 1
ATOM 1542 C CA . ILE A 1 200 ? -25.970 -1.860 22.107 1.00 84.25 200 ILE A CA 1
ATOM 1543 C C . ILE A 1 200 ? -27.340 -1.623 21.476 1.00 84.25 200 ILE A C 1
ATOM 1545 O O . ILE A 1 200 ? -27.527 -1.871 20.267 1.00 84.25 200 ILE A O 1
#

Organism: NCBI:txid1256206

pLDDT: mean 93.87, std 3.77, range [79.12, 98.62]